Protein AF-A0A2G6MZY3-F1 (afdb_monomer_lite)

pLDDT: mean 76.03, std 16.55, range [37.31, 95.25]

Sequence (187 aa):
MGGRPRDARTLDELDVPAPLDQVRSDVGRVAQFFRDIHSRYLWAGILLFVATAATGLLVAVLTPLRDWYMHGFMYLVVFFFLLFYVRAHQLHRPIARGFYALATLGLIAFFAWVLLDLVPGRLDVVEGLIERAAGGAPVPGPVVAERPDADGLVAPVIMLVATGVWLLLHWVVLTRFHQRHDDVGDA

Structure (mmCIF, N/CA/C/O backbone):
data_AF-A0A2G6MZY3-F1
#
_entry.id   AF-A0A2G6MZY3-F1
#
loop_
_atom_site.group_PDB
_atom_site.id
_atom_site.type_symbol
_atom_site.label_atom_id
_atom_site.label_alt_id
_atom_site.label_comp_id
_atom_site.label_asym_id
_atom_site.label_entity_id
_atom_site.label_seq_id
_atom_site.pdbx_PDB_ins_code
_atom_site.Cartn_x
_atom_site.Cartn_y
_atom_site.Cartn_z
_atom_site.occupancy
_atom_site.B_iso_or_equiv
_atom_site.auth_seq_id
_atom_site.auth_comp_id
_atom_site.auth_asym_id
_atom_site.auth_atom_id
_atom_site.pdbx_PDB_model_num
ATOM 1 N N . MET A 1 1 ? 57.993 -8.583 24.989 1.00 40.41 1 MET A N 1
ATOM 2 C CA . MET A 1 1 ? 57.280 -8.201 23.752 1.00 40.41 1 MET A CA 1
ATOM 3 C C . MET A 1 1 ? 56.341 -9.339 23.390 1.00 40.41 1 MET A C 1
ATOM 5 O O . MET A 1 1 ? 56.812 -10.370 22.940 1.00 40.41 1 MET A O 1
ATOM 9 N N . GLY A 1 2 ? 55.051 -9.210 23.704 1.00 37.31 2 GLY A N 1
ATOM 10 C CA . GLY A 1 2 ? 54.048 -10.247 23.450 1.00 37.31 2 GLY A CA 1
ATOM 11 C C . GLY A 1 2 ? 52.852 -9.631 22.741 1.00 37.31 2 GLY A C 1
ATOM 12 O O . GLY A 1 2 ? 52.063 -8.933 23.371 1.00 37.31 2 GLY A O 1
ATOM 13 N N . GLY A 1 3 ? 52.751 -9.849 21.431 1.00 40.41 3 GLY A N 1
ATOM 14 C CA . GLY A 1 3 ? 51.553 -9.532 20.662 1.00 40.41 3 GLY A CA 1
ATOM 15 C C . GLY A 1 3 ? 50.562 -10.681 20.795 1.00 40.41 3 GLY A C 1
ATOM 16 O O . GLY A 1 3 ? 50.849 -11.787 20.344 1.00 40.41 3 GLY A O 1
ATOM 17 N N . ARG A 1 4 ? 49.413 -10.440 21.435 1.00 48.53 4 ARG A N 1
ATOM 18 C CA . ARG A 1 4 ? 48.277 -11.367 21.372 1.00 48.53 4 ARG A CA 1
ATOM 19 C C . ARG A 1 4 ? 47.592 -11.216 20.007 1.00 48.53 4 ARG A C 1
ATOM 21 O O . ARG A 1 4 ? 47.342 -10.076 19.607 1.00 48.53 4 ARG A O 1
ATOM 28 N N . PRO A 1 5 ? 47.276 -12.314 19.304 1.00 50.50 5 PRO A N 1
ATOM 29 C CA . PRO A 1 5 ? 46.448 -12.257 18.107 1.00 50.50 5 PRO A CA 1
ATOM 30 C C . PRO A 1 5 ? 45.034 -11.800 18.493 1.00 50.50 5 PRO A C 1
ATOM 32 O O . PRO A 1 5 ? 44.451 -12.308 19.448 1.00 50.50 5 PRO A O 1
ATOM 35 N N . ARG A 1 6 ? 44.514 -10.800 17.773 1.00 55.56 6 ARG A N 1
ATOM 36 C CA . ARG A 1 6 ? 43.126 -10.341 17.883 1.00 55.56 6 ARG A CA 1
ATOM 37 C C . ARG A 1 6 ? 42.206 -11.412 17.301 1.00 55.56 6 ARG A C 1
ATOM 39 O O . ARG A 1 6 ? 42.228 -11.644 16.099 1.00 55.56 6 ARG A O 1
ATOM 46 N N . ASP A 1 7 ? 41.459 -12.047 18.194 1.00 47.41 7 ASP A N 1
ATOM 47 C CA . ASP A 1 7 ? 40.142 -12.664 18.036 1.00 47.41 7 ASP A CA 1
ATOM 48 C C . ASP A 1 7 ? 39.645 -12.862 16.595 1.00 47.41 7 ASP A C 1
ATOM 50 O O . ASP A 1 7 ? 38.892 -12.057 16.049 1.00 47.41 7 ASP A O 1
ATOM 54 N N . ALA A 1 8 ? 39.970 -14.024 16.029 1.00 45.81 8 ALA A N 1
ATOM 55 C CA . ALA A 1 8 ? 39.116 -14.689 15.053 1.00 45.81 8 ALA A CA 1
ATOM 56 C C . ALA A 1 8 ? 37.902 -15.275 15.798 1.00 45.81 8 ALA A C 1
ATOM 58 O O . ALA A 1 8 ? 37.788 -16.484 15.993 1.00 45.81 8 ALA A O 1
ATOM 59 N N . ARG A 1 9 ? 37.017 -14.402 16.290 1.00 44.97 9 ARG A N 1
ATOM 60 C CA . ARG A 1 9 ? 35.706 -14.798 16.810 1.00 44.97 9 ARG A CA 1
ATOM 61 C C . ARG A 1 9 ? 34.810 -15.099 15.607 1.00 44.97 9 ARG A C 1
ATOM 63 O O . ARG A 1 9 ? 34.196 -14.206 15.037 1.00 44.97 9 ARG A O 1
ATOM 70 N N . THR A 1 10 ? 34.908 -16.345 15.150 1.00 44.19 10 THR A N 1
ATOM 71 C CA . THR A 1 10 ? 33.790 -17.179 14.684 1.00 44.19 10 THR A CA 1
ATOM 72 C C . THR A 1 10 ? 32.611 -16.426 14.062 1.00 44.19 10 THR A C 1
ATOM 74 O O . THR A 1 10 ? 31.641 -16.087 14.730 1.00 44.19 10 THR A O 1
ATOM 77 N N . LEU A 1 11 ? 32.657 -16.277 12.735 1.00 47.78 11 LEU A N 1
ATOM 78 C CA . LEU A 1 11 ? 31.472 -16.060 11.894 1.00 47.78 11 LEU A CA 1
ATOM 79 C C . LEU A 1 11 ? 30.495 -17.263 11.919 1.00 47.78 11 LEU A C 1
ATOM 81 O O . LEU A 1 11 ? 29.404 -17.157 11.377 1.00 47.78 11 LEU A O 1
ATOM 85 N N . ASP A 1 12 ? 30.856 -18.364 12.589 1.00 41.22 12 ASP A N 1
ATOM 86 C CA . ASP A 1 12 ? 30.021 -19.559 12.805 1.00 41.22 12 ASP A CA 1
ATOM 87 C C . ASP A 1 12 ? 28.917 -19.382 13.867 1.00 41.22 12 ASP A C 1
ATOM 89 O O . ASP A 1 12 ? 28.099 -20.275 14.058 1.00 41.22 12 ASP A O 1
ATOM 93 N N . GLU A 1 13 ? 28.850 -18.244 14.567 1.00 45.47 13 GLU A N 1
ATOM 94 C CA . GLU A 1 13 ? 27.807 -17.983 15.581 1.00 45.47 13 GLU A CA 1
ATOM 95 C C . GLU A 1 13 ? 26.547 -17.290 15.016 1.00 45.47 13 GLU A C 1
ATOM 97 O O . GLU A 1 13 ? 25.635 -16.940 15.764 1.00 45.47 13 GLU A O 1
ATOM 102 N N . LEU A 1 14 ? 26.472 -17.102 13.693 1.00 43.50 14 LEU A N 1
ATOM 103 C CA . LEU A 1 14 ? 25.335 -16.481 12.996 1.00 43.50 14 LEU A CA 1
ATOM 104 C C . LEU A 1 14 ? 24.352 -17.483 12.367 1.00 43.50 14 LEU A C 1
ATOM 106 O O . LEU A 1 14 ? 23.436 -17.062 11.669 1.00 43.50 14 LEU A O 1
ATOM 110 N N . ASP A 1 15 ? 24.484 -18.775 12.665 1.00 48.84 15 ASP A N 1
ATOM 111 C CA . ASP A 1 15 ? 23.466 -19.792 12.379 1.00 48.84 15 ASP A CA 1
ATOM 112 C C . ASP A 1 15 ? 22.723 -20.140 13.676 1.00 48.84 15 ASP A C 1
ATOM 114 O O . ASP A 1 15 ? 22.855 -21.220 14.251 1.00 48.84 15 ASP A O 1
ATOM 118 N N . VAL A 1 16 ? 21.929 -19.192 14.178 1.00 53.91 16 VAL A N 1
ATOM 119 C CA . VAL A 1 16 ? 20.850 -19.533 15.112 1.00 53.91 16 VAL A CA 1
ATOM 120 C C . VAL A 1 16 ? 19.603 -19.739 14.258 1.00 53.91 16 VAL A C 1
ATOM 122 O O . VAL A 1 16 ? 18.902 -18.761 13.979 1.00 53.91 16 VAL A O 1
ATOM 125 N N . PRO A 1 17 ? 19.297 -20.971 13.802 1.00 55.25 17 PRO A N 1
ATOM 126 C CA . PRO A 1 17 ? 17.983 -21.245 13.251 1.00 55.25 17 PRO A CA 1
ATOM 127 C C . PRO A 1 17 ? 16.984 -20.878 14.343 1.00 55.25 17 PRO A C 1
ATOM 129 O O . PRO A 1 17 ? 17.016 -21.452 15.434 1.00 55.25 17 PRO A O 1
ATOM 132 N N . ALA A 1 18 ? 16.147 -19.869 14.080 1.00 58.56 18 ALA A N 1
ATOM 133 C CA . ALA A 1 18 ? 15.083 -19.493 14.998 1.00 58.56 18 ALA A CA 1
ATOM 134 C C . ALA A 1 18 ? 14.354 -20.787 15.395 1.00 58.56 18 ALA A C 1
ATOM 136 O O . ALA A 1 18 ? 13.923 -21.522 14.496 1.00 58.56 18 ALA A O 1
ATOM 137 N N . PRO A 1 19 ? 14.286 -21.129 16.695 1.00 69.88 19 PRO A N 1
ATOM 138 C CA . PRO A 1 19 ? 13.747 -22.410 17.113 1.00 69.88 19 PRO A CA 1
ATOM 139 C C . PRO A 1 19 ? 12.347 -22.554 16.514 1.00 69.88 19 PRO A C 1
ATOM 141 O O . PRO A 1 19 ? 11.537 -21.631 16.600 1.00 69.88 19 PRO A O 1
ATOM 144 N N . LEU A 1 20 ? 12.077 -23.684 15.853 1.00 66.44 20 LEU A N 1
ATOM 145 C CA . LEU A 1 20 ? 10.845 -23.906 15.078 1.00 66.44 20 LEU A CA 1
ATOM 146 C C . LEU A 1 20 ? 9.572 -23.614 15.898 1.00 66.44 20 LEU A C 1
ATOM 148 O O . LEU A 1 20 ? 8.563 -23.162 15.352 1.00 66.44 20 LEU A O 1
ATOM 152 N N . ASP A 1 21 ? 9.638 -23.793 17.218 1.00 69.38 21 ASP A N 1
ATOM 153 C CA . ASP A 1 21 ? 8.572 -23.455 18.164 1.00 69.38 21 ASP A CA 1
ATOM 154 C C . ASP A 1 21 ? 8.278 -21.949 18.236 1.00 69.38 21 ASP A C 1
ATOM 156 O O . ASP A 1 21 ? 7.116 -21.541 18.318 1.00 69.38 21 ASP A O 1
ATOM 160 N N . GLN A 1 22 ? 9.308 -21.107 18.145 1.00 69.38 22 GLN A N 1
ATOM 161 C CA . GLN A 1 22 ? 9.169 -19.654 18.116 1.00 69.38 22 GLN A CA 1
ATOM 162 C C . GLN A 1 22 ? 8.500 -19.206 16.815 1.00 69.38 22 GLN A C 1
ATOM 164 O O . GLN A 1 22 ? 7.507 -18.478 16.879 1.00 69.38 22 GLN A O 1
ATOM 169 N N . VAL A 1 23 ? 8.929 -19.754 15.670 1.00 69.94 23 VAL A N 1
ATOM 170 C CA . VAL A 1 23 ? 8.295 -19.509 14.360 1.00 69.94 23 VAL A CA 1
ATOM 171 C C . VAL A 1 23 ? 6.818 -19.913 14.388 1.00 69.94 23 VAL A C 1
ATOM 173 O O . VAL A 1 23 ? 5.951 -19.139 13.979 1.00 69.94 23 VAL A O 1
ATOM 176 N N . ARG A 1 24 ? 6.490 -21.088 14.943 1.00 76.00 24 ARG A N 1
ATOM 177 C CA . ARG A 1 24 ? 5.096 -21.540 15.091 1.00 76.00 24 ARG A CA 1
ATOM 178 C C . ARG A 1 24 ? 4.278 -20.607 15.989 1.00 76.00 24 ARG A C 1
ATOM 180 O O . ARG A 1 24 ? 3.120 -20.321 15.675 1.00 76.00 24 ARG A O 1
ATOM 187 N N . SER A 1 25 ? 4.866 -20.115 17.080 1.00 77.88 25 SER A N 1
ATOM 188 C CA . SER A 1 25 ? 4.212 -19.163 17.988 1.00 77.88 25 SER A CA 1
ATOM 189 C C . SER A 1 25 ? 3.955 -17.802 17.330 1.00 77.88 25 SER A C 1
ATOM 191 O O . SER A 1 25 ? 2.921 -17.178 17.579 1.00 77.88 25 SER A O 1
ATOM 193 N N . ASP A 1 26 ? 4.870 -17.344 16.474 1.00 79.12 26 ASP A N 1
ATOM 194 C CA . ASP A 1 26 ? 4.763 -16.069 15.766 1.0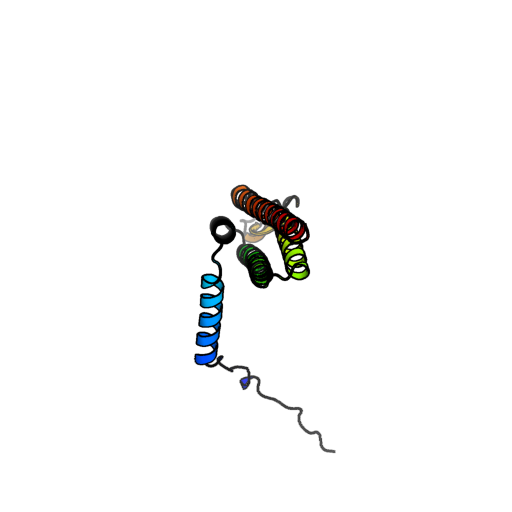0 79.12 26 ASP A CA 1
ATOM 195 C C . ASP A 1 26 ? 3.694 -16.150 14.675 1.00 79.12 26 ASP A C 1
ATOM 197 O O . ASP A 1 26 ? 2.812 -15.291 14.609 1.00 79.12 26 ASP A O 1
ATOM 201 N N . VAL A 1 27 ? 3.674 -17.242 13.903 1.00 79.44 27 VAL A N 1
ATOM 202 C CA . VAL A 1 27 ? 2.602 -17.523 12.933 1.00 79.44 27 VAL A CA 1
ATOM 203 C C . VAL A 1 27 ? 1.241 -17.600 13.631 1.00 79.44 27 VAL A C 1
ATOM 205 O O . VAL A 1 27 ? 0.264 -17.029 13.142 1.00 79.44 27 VAL A O 1
ATOM 208 N N . GLY A 1 28 ? 1.169 -18.238 14.804 1.00 82.44 28 GLY A N 1
ATOM 209 C CA . GLY A 1 28 ? -0.051 -18.292 15.615 1.00 82.44 28 GLY A CA 1
ATOM 210 C C . GLY A 1 28 ? -0.551 -16.906 16.035 1.00 82.44 28 GLY A C 1
ATOM 211 O O . GLY A 1 28 ? -1.745 -16.620 15.912 1.00 82.44 28 GLY A O 1
ATOM 212 N N . ARG A 1 29 ? 0.361 -16.021 16.459 1.00 84.69 29 ARG A N 1
ATOM 213 C CA . ARG A 1 29 ? 0.051 -14.629 16.823 1.00 84.69 29 ARG A CA 1
ATOM 214 C C . ARG A 1 29 ? -0.432 -13.810 15.627 1.00 84.69 29 ARG A C 1
ATOM 216 O O . ARG A 1 29 ? -1.408 -13.072 15.758 1.00 84.69 29 ARG A O 1
ATOM 223 N N . VAL A 1 30 ? 0.187 -13.974 14.459 1.00 82.50 30 VAL A N 1
ATOM 224 C CA . VAL A 1 30 ? -0.254 -13.314 13.218 1.00 82.50 30 VAL A CA 1
ATOM 225 C C . VAL A 1 30 ? -1.643 -13.808 12.803 1.00 82.50 30 VAL A C 1
ATOM 227 O O . VAL A 1 30 ? -2.533 -13.003 12.535 1.00 82.50 30 VAL A O 1
ATOM 230 N N . ALA A 1 31 ? -1.876 -15.122 12.818 1.00 84.44 31 ALA A N 1
ATOM 231 C CA . ALA A 1 31 ? -3.179 -15.698 12.487 1.00 84.44 31 ALA A CA 1
ATOM 232 C C . ALA A 1 31 ? -4.279 -15.256 13.464 1.00 84.44 31 ALA A C 1
ATOM 234 O O . ALA A 1 31 ? -5.431 -15.067 13.073 1.00 84.44 31 ALA A O 1
ATOM 235 N N . GLN A 1 32 ? -3.949 -15.092 14.747 1.00 87.06 32 GLN A N 1
ATOM 236 C CA . GLN A 1 32 ? -4.876 -14.537 15.728 1.00 87.06 32 GLN A CA 1
ATOM 237 C C . GLN A 1 32 ? -5.191 -13.066 15.439 1.00 87.06 32 GLN A C 1
ATOM 239 O O . GLN A 1 32 ? -6.364 -12.718 15.380 1.00 87.06 32 GLN A O 1
ATOM 244 N N . PHE A 1 33 ? -4.185 -12.242 15.135 1.00 86.62 33 PHE A N 1
ATOM 245 C CA . PHE A 1 33 ? -4.395 -10.839 14.767 1.00 86.62 33 PHE A CA 1
ATOM 246 C C . PHE A 1 33 ? -5.402 -10.670 13.618 1.00 86.62 33 PHE A C 1
ATOM 248 O O . PHE A 1 33 ? -6.307 -9.844 13.725 1.00 86.62 33 PHE A O 1
ATOM 255 N N . PHE A 1 34 ? -5.290 -11.471 12.552 1.00 87.69 34 PHE A N 1
ATOM 256 C CA . PHE A 1 34 ? -6.248 -11.421 11.442 1.00 87.69 34 PHE A CA 1
ATOM 257 C C . PHE A 1 34 ? -7.647 -11.904 11.844 1.00 87.69 34 PHE A C 1
ATOM 259 O O . PHE A 1 34 ? -8.635 -11.315 11.410 1.00 87.69 34 PHE A O 1
ATOM 266 N N . ARG A 1 35 ? -7.753 -12.929 12.701 1.00 87.69 35 ARG A N 1
ATOM 267 C CA . ARG A 1 35 ? -9.046 -13.390 13.242 1.00 87.69 35 ARG A CA 1
ATOM 268 C C . ARG A 1 35 ? -9.722 -12.344 14.128 1.00 87.69 35 ARG A C 1
ATOM 270 O O . ARG A 1 35 ? -10.944 -12.263 14.131 1.00 87.69 35 ARG A O 1
ATOM 277 N N . ASP A 1 36 ? -8.945 -11.510 14.812 1.00 89.50 36 ASP A N 1
ATOM 278 C CA . ASP A 1 36 ? -9.468 -10.438 15.663 1.00 89.50 36 ASP A CA 1
ATOM 279 C C . ASP A 1 36 ? -10.066 -9.269 14.845 1.00 89.50 36 ASP A C 1
ATOM 281 O O . ASP A 1 36 ? -10.752 -8.397 15.390 1.00 89.50 36 ASP A O 1
ATOM 285 N N . ILE A 1 37 ? -9.853 -9.221 13.522 1.00 88.56 37 ILE A N 1
ATOM 286 C CA . ILE A 1 37 ? -10.452 -8.212 12.636 1.00 88.56 37 ILE A CA 1
ATOM 287 C C . ILE A 1 37 ? -11.901 -8.611 12.320 1.00 88.56 37 ILE A C 1
ATOM 289 O O . ILE A 1 37 ? -12.175 -9.336 11.368 1.00 88.56 37 ILE A O 1
ATOM 293 N N . HIS A 1 38 ? -12.853 -8.084 13.091 1.00 84.69 38 HIS A N 1
ATOM 294 C CA . HIS A 1 38 ? -14.288 -8.350 12.891 1.00 84.69 38 HIS A CA 1
ATOM 295 C C . HIS A 1 38 ? -14.964 -7.353 11.930 1.00 84.69 38 HIS A C 1
ATOM 297 O O . HIS A 1 38 ? -16.057 -7.599 11.420 1.00 84.69 38 HIS A O 1
ATOM 303 N N . SER A 1 39 ? -14.326 -6.209 11.662 1.00 85.38 39 SER A N 1
ATOM 304 C CA . SER A 1 39 ? -14.893 -5.166 10.803 1.00 85.38 39 SER A CA 1
ATOM 305 C C . SER A 1 39 ? -14.806 -5.555 9.327 1.00 85.38 39 SER A C 1
ATOM 307 O O . SER A 1 39 ? -13.718 -5.622 8.751 1.00 85.38 39 SER A O 1
ATOM 309 N N . ARG A 1 40 ? -15.970 -5.737 8.686 1.00 88.00 40 ARG A N 1
ATOM 310 C CA . ARG A 1 40 ? -16.074 -5.961 7.230 1.00 88.00 40 ARG A CA 1
ATOM 311 C C . ARG A 1 40 ? -15.445 -4.820 6.427 1.00 88.00 40 ARG A C 1
ATOM 313 O O . ARG A 1 40 ? -14.866 -5.064 5.375 1.00 88.00 40 ARG A O 1
ATOM 320 N N . TYR A 1 41 ? -15.520 -3.591 6.940 1.00 87.88 41 TYR A N 1
ATOM 321 C CA . TYR A 1 41 ? -14.922 -2.423 6.298 1.00 87.88 41 TYR A CA 1
ATOM 322 C C . TYR A 1 41 ? -13.394 -2.496 6.285 1.00 87.88 41 TYR A C 1
ATOM 324 O O . TYR A 1 41 ? -12.797 -2.217 5.250 1.00 87.88 41 TYR A O 1
ATOM 332 N N . LEU A 1 42 ? -12.767 -2.923 7.390 1.00 88.81 42 LEU A N 1
ATOM 333 C CA . LEU A 1 42 ? -11.314 -3.131 7.453 1.00 88.81 42 LEU A CA 1
ATOM 334 C C . LEU A 1 42 ? -10.863 -4.241 6.505 1.00 88.81 42 LEU A C 1
ATOM 336 O O . LEU A 1 42 ? -9.882 -4.064 5.786 1.00 88.81 42 LEU A O 1
ATOM 340 N N . TRP A 1 43 ? -11.608 -5.347 6.452 1.00 91.75 43 TRP A N 1
ATOM 341 C CA . TRP A 1 43 ? -11.344 -6.416 5.489 1.00 91.75 43 TRP A CA 1
ATOM 342 C C . TRP A 1 43 ? -11.440 -5.936 4.045 1.00 91.75 43 TRP A C 1
ATOM 344 O O . TRP A 1 43 ? -10.570 -6.275 3.249 1.00 91.75 43 TRP A O 1
ATOM 354 N N . ALA A 1 44 ? -12.435 -5.110 3.710 1.00 91.38 44 ALA A N 1
ATOM 355 C CA . ALA A 1 44 ? -12.550 -4.534 2.374 1.00 91.38 44 ALA A CA 1
ATOM 356 C C . ALA A 1 44 ? -11.310 -3.704 1.997 1.00 91.38 44 ALA A C 1
ATOM 358 O O . ALA A 1 44 ? -10.810 -3.845 0.886 1.00 91.38 44 ALA A O 1
ATOM 359 N N . GLY A 1 45 ? -10.769 -2.905 2.922 1.00 90.31 45 GLY A N 1
ATOM 360 C CA . GLY A 1 45 ? -9.540 -2.142 2.682 1.00 90.31 45 GLY A CA 1
ATOM 361 C C . GLY A 1 45 ? -8.290 -3.003 2.538 1.00 90.31 45 GLY A C 1
ATOM 362 O O . GLY A 1 45 ? -7.480 -2.760 1.646 1.00 90.31 45 GLY A O 1
ATOM 363 N N . ILE A 1 46 ? -8.147 -4.040 3.370 1.00 93.12 46 ILE A N 1
ATOM 364 C CA . ILE A 1 46 ? -7.041 -5.005 3.262 1.00 93.12 46 ILE A CA 1
ATOM 365 C C . ILE A 1 46 ? -7.107 -5.730 1.914 1.00 93.12 46 ILE A C 1
ATOM 367 O O . ILE A 1 46 ? -6.102 -5.801 1.214 1.00 93.12 46 ILE A O 1
ATOM 371 N N . LEU A 1 47 ? -8.282 -6.236 1.529 1.00 94.56 47 LEU A N 1
ATOM 372 C CA . LEU A 1 47 ? -8.476 -6.935 0.257 1.00 94.56 47 LEU A CA 1
ATOM 373 C C . LEU A 1 47 ? -8.243 -6.013 -0.941 1.00 94.56 47 LEU A C 1
ATOM 375 O O . LEU A 1 47 ? -7.588 -6.427 -1.894 1.00 94.56 47 LEU A O 1
ATOM 379 N N . LEU A 1 48 ? -8.724 -4.768 -0.875 1.00 94.06 48 LEU A N 1
ATOM 380 C CA . LEU A 1 48 ? -8.462 -3.756 -1.895 1.00 94.06 48 LEU A CA 1
ATOM 381 C C . LEU A 1 48 ? -6.956 -3.533 -2.056 1.00 94.06 48 LEU A C 1
ATOM 383 O O . LEU A 1 48 ? -6.450 -3.609 -3.171 1.00 94.06 48 LEU A O 1
ATOM 387 N N . PHE A 1 49 ? -6.230 -3.343 -0.952 1.00 93.69 49 PHE A N 1
ATOM 388 C CA . PHE A 1 49 ? -4.783 -3.163 -0.996 1.00 93.69 49 PHE A CA 1
ATOM 389 C C . PHE A 1 49 ? -4.055 -4.396 -1.553 1.00 93.69 49 PHE A C 1
ATOM 391 O O . PHE A 1 49 ? -3.160 -4.259 -2.384 1.00 93.69 49 PHE A O 1
ATOM 398 N N . VAL A 1 50 ? -4.434 -5.605 -1.129 1.00 95.06 50 VAL A N 1
ATOM 399 C CA . VAL A 1 50 ? -3.836 -6.853 -1.633 1.00 95.06 50 VAL A CA 1
ATOM 400 C C . VAL A 1 50 ? -4.077 -7.002 -3.136 1.00 95.06 50 VAL A C 1
ATOM 402 O O . VAL A 1 50 ? -3.150 -7.355 -3.864 1.00 95.06 50 VAL A O 1
ATOM 405 N N . ALA A 1 51 ? -5.279 -6.680 -3.622 1.00 94.19 51 ALA A N 1
ATOM 406 C CA . ALA A 1 51 ? -5.583 -6.676 -5.051 1.00 94.19 51 ALA A CA 1
ATOM 407 C C . ALA A 1 51 ? -4.739 -5.640 -5.815 1.00 94.19 51 ALA A C 1
ATOM 409 O O . ALA A 1 51 ? -4.221 -5.948 -6.891 1.00 94.19 51 ALA A O 1
ATOM 410 N N . THR A 1 52 ? -4.542 -4.445 -5.245 1.00 92.12 52 THR A N 1
ATOM 411 C CA . THR A 1 52 ? -3.642 -3.414 -5.788 1.00 92.12 52 THR A CA 1
ATOM 412 C C . THR A 1 52 ? -2.209 -3.928 -5.892 1.00 92.12 52 THR A C 1
ATOM 414 O O . THR A 1 52 ? -1.604 -3.832 -6.957 1.00 92.12 52 THR A O 1
ATOM 417 N N . ALA A 1 53 ? -1.675 -4.512 -4.817 1.00 91.44 53 ALA A N 1
ATOM 418 C CA . ALA A 1 53 ? -0.312 -5.033 -4.776 1.00 91.44 53 ALA A CA 1
ATOM 419 C C . ALA A 1 53 ? -0.111 -6.192 -5.763 1.00 91.44 53 ALA A C 1
ATOM 421 O O . ALA A 1 53 ? 0.890 -6.221 -6.474 1.00 91.44 53 ALA A O 1
ATOM 422 N N . ALA A 1 54 ? -1.074 -7.114 -5.855 1.00 93.31 54 ALA A N 1
ATOM 423 C CA . ALA A 1 54 ? -1.031 -8.223 -6.805 1.00 93.31 54 ALA A CA 1
ATOM 424 C C . ALA A 1 54 ? -1.046 -7.729 -8.258 1.00 93.31 54 ALA A C 1
ATOM 426 O O . ALA A 1 54 ? -0.233 -8.173 -9.065 1.00 93.31 54 ALA A O 1
ATOM 427 N N . THR A 1 55 ? -1.921 -6.771 -8.576 1.00 90.19 55 THR A N 1
ATOM 428 C CA . THR A 1 55 ? -2.010 -6.176 -9.919 1.00 90.19 55 THR A CA 1
ATOM 429 C C . THR A 1 55 ? -0.739 -5.399 -10.259 1.00 90.19 55 THR A C 1
ATOM 431 O O . THR A 1 55 ? -0.173 -5.579 -11.333 1.00 90.19 55 THR A O 1
ATOM 434 N N . GLY A 1 56 ? -0.247 -4.581 -9.326 1.00 86.62 56 GLY A N 1
ATOM 435 C CA . GLY A 1 56 ? 0.986 -3.815 -9.485 1.00 86.62 56 GLY A CA 1
ATOM 436 C C . GLY A 1 56 ? 2.217 -4.686 -9.676 1.00 86.62 56 GLY A C 1
ATOM 437 O O . GLY A 1 56 ? 3.022 -4.412 -10.562 1.00 86.62 56 GLY A O 1
ATOM 438 N N . LEU A 1 57 ? 2.347 -5.758 -8.893 1.00 88.12 57 LEU A N 1
ATOM 439 C CA . LEU A 1 57 ? 3.452 -6.701 -9.033 1.00 88.12 57 LEU A CA 1
ATOM 440 C C . LEU A 1 57 ? 3.352 -7.496 -10.338 1.00 88.12 57 LEU A C 1
ATOM 442 O O . LEU A 1 57 ? 4.365 -7.688 -10.999 1.00 88.12 57 LEU A O 1
ATOM 446 N N . LEU A 1 58 ? 2.146 -7.914 -10.738 1.00 89.50 58 LEU A N 1
ATOM 447 C CA . LEU A 1 5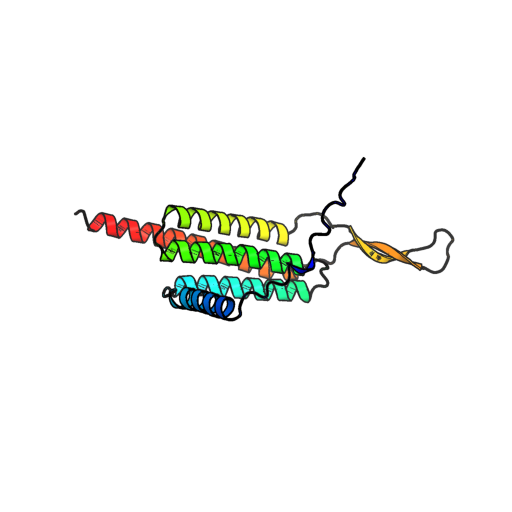8 ? 1.930 -8.600 -12.011 1.00 89.50 58 LEU A CA 1
ATOM 448 C C . LEU A 1 58 ? 2.364 -7.721 -13.188 1.00 89.50 58 LEU A C 1
ATOM 450 O O . LEU A 1 58 ? 3.136 -8.175 -14.025 1.00 89.50 58 LEU A O 1
ATOM 454 N N . VAL A 1 59 ? 1.930 -6.458 -13.225 1.00 85.19 59 VAL A N 1
ATOM 455 C CA . VAL A 1 59 ? 2.369 -5.499 -14.251 1.00 85.19 59 VAL A CA 1
ATOM 456 C C . VAL A 1 59 ? 3.884 -5.307 -14.199 1.00 85.19 59 VAL A C 1
ATOM 458 O O . VAL A 1 59 ? 4.532 -5.359 -15.237 1.00 85.19 59 VAL A O 1
ATOM 461 N N . ALA A 1 60 ? 4.467 -5.143 -13.010 1.00 82.38 60 ALA A N 1
ATOM 462 C CA . ALA A 1 60 ? 5.905 -4.931 -12.868 1.00 82.38 60 ALA A CA 1
ATOM 463 C C . ALA A 1 60 ? 6.755 -6.136 -13.309 1.00 82.38 60 ALA A C 1
ATOM 465 O O . ALA A 1 60 ? 7.894 -5.941 -13.712 1.00 82.38 60 ALA A O 1
ATOM 466 N N . VAL A 1 61 ? 6.223 -7.359 -13.221 1.00 83.00 61 VAL A N 1
ATOM 467 C CA . VAL A 1 61 ? 6.897 -8.590 -13.672 1.00 83.00 61 VAL A CA 1
ATOM 468 C C . VAL A 1 61 ? 6.688 -8.837 -15.169 1.00 83.00 61 VAL A C 1
ATOM 470 O O . VAL A 1 61 ? 7.591 -9.341 -15.833 1.00 83.00 61 VAL A O 1
ATOM 473 N N . LEU A 1 62 ? 5.503 -8.519 -15.703 1.00 83.25 62 LEU A N 1
ATOM 474 C CA . LEU A 1 62 ? 5.189 -8.694 -17.126 1.00 83.25 62 LEU A CA 1
ATOM 475 C C . LEU A 1 62 ? 5.844 -7.623 -18.003 1.00 83.25 62 LEU A C 1
ATOM 477 O O . LEU A 1 62 ? 6.220 -7.904 -19.140 1.00 83.25 62 LEU A O 1
ATOM 481 N N . THR A 1 63 ? 6.005 -6.412 -17.478 1.00 75.81 63 THR A N 1
ATOM 482 C CA . THR A 1 63 ? 6.861 -5.391 -18.077 1.00 75.81 63 THR A CA 1
ATOM 483 C C . THR A 1 63 ? 8.308 -5.731 -17.707 1.00 75.81 63 THR A C 1
ATOM 485 O O . THR A 1 63 ? 8.560 -6.015 -16.540 1.00 75.81 63 THR A O 1
ATOM 488 N N . PRO A 1 64 ? 9.281 -5.714 -18.636 1.00 66.38 64 PRO A N 1
ATOM 489 C CA . PRO A 1 64 ? 10.681 -6.063 -18.361 1.00 66.38 64 PRO A CA 1
ATOM 490 C C . PRO A 1 64 ? 11.410 -4.978 -17.537 1.00 66.38 64 PRO A C 1
ATOM 492 O O . PRO A 1 64 ? 12.470 -4.481 -17.914 1.00 66.38 64 PRO A O 1
ATOM 495 N N . LEU A 1 65 ? 10.833 -4.581 -16.402 1.00 68.38 65 LEU A N 1
ATOM 496 C CA . LEU A 1 65 ? 11.384 -3.615 -15.467 1.00 68.38 65 LEU A CA 1
ATOM 497 C C . LEU A 1 65 ? 12.455 -4.298 -14.616 1.00 68.38 65 LEU A C 1
ATOM 499 O O . LEU A 1 65 ? 12.184 -5.222 -13.847 1.00 68.38 65 LEU A O 1
ATOM 503 N N . ARG A 1 66 ? 13.697 -3.819 -14.718 1.00 70.62 66 ARG A N 1
ATOM 504 C CA . ARG A 1 66 ? 14.837 -4.346 -13.950 1.00 70.62 66 ARG A CA 1
ATOM 505 C C . ARG A 1 66 ? 14.646 -4.217 -12.430 1.00 70.62 66 ARG A C 1
ATOM 507 O O . ARG A 1 66 ? 15.223 -4.986 -11.672 1.00 70.62 66 ARG A O 1
ATOM 514 N N . ASP A 1 67 ? 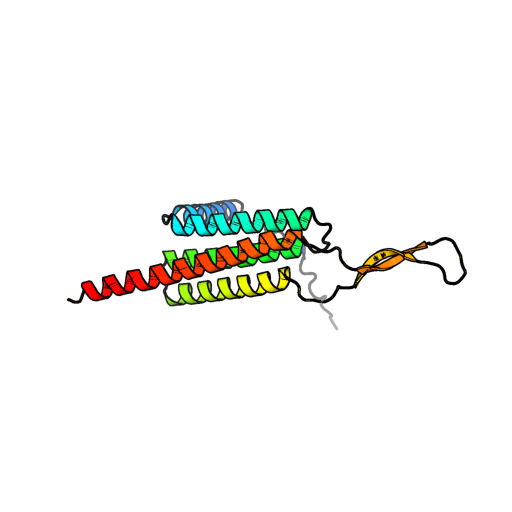13.820 -3.274 -11.999 1.00 76.06 67 ASP A N 1
ATOM 515 C CA . ASP A 1 67 ? 13.509 -2.867 -10.626 1.00 76.06 67 ASP A CA 1
ATOM 516 C C . ASP A 1 67 ? 12.123 -3.344 -10.139 1.00 76.06 67 ASP A C 1
ATOM 518 O O . ASP A 1 67 ? 11.564 -2.790 -9.185 1.00 76.06 67 ASP A O 1
ATOM 522 N N . TRP A 1 68 ? 11.555 -4.395 -10.739 1.00 79.44 68 TRP A N 1
ATOM 523 C CA . TRP A 1 68 ? 10.283 -4.990 -10.294 1.00 79.44 68 TRP A CA 1
ATOM 524 C C . TRP A 1 68 ? 10.284 -5.356 -8.796 1.00 79.44 68 TRP A C 1
ATOM 526 O O . TRP A 1 68 ? 9.271 -5.229 -8.106 1.00 79.44 68 TRP A O 1
ATOM 536 N N . TYR A 1 69 ? 11.440 -5.749 -8.251 1.00 83.25 69 TYR A N 1
ATOM 537 C CA . TYR A 1 69 ? 11.590 -6.070 -6.832 1.00 83.25 69 TYR A CA 1
ATOM 538 C C . TYR A 1 69 ? 11.388 -4.838 -5.938 1.00 83.25 69 TYR A C 1
ATOM 540 O O . TYR A 1 69 ? 10.821 -4.966 -4.853 1.00 83.25 69 TYR A O 1
ATOM 548 N N . MET A 1 70 ? 11.785 -3.638 -6.389 1.00 84.56 70 MET A N 1
ATOM 549 C CA . MET A 1 70 ? 11.544 -2.395 -5.646 1.00 84.56 70 MET A CA 1
ATOM 550 C C . MET A 1 70 ? 10.044 -2.133 -5.511 1.00 84.56 70 MET A C 1
ATOM 552 O O . MET A 1 70 ? 9.589 -1.781 -4.426 1.00 84.56 70 MET A O 1
ATOM 556 N N . HIS A 1 71 ? 9.269 -2.413 -6.563 1.00 84.00 71 HIS A N 1
ATOM 557 C CA . HIS A 1 71 ? 7.811 -2.301 -6.537 1.00 84.00 71 HIS A CA 1
ATOM 558 C C . HIS A 1 71 ? 7.204 -3.256 -5.499 1.00 84.00 71 HIS A C 1
ATOM 560 O O . HIS A 1 71 ? 6.362 -2.850 -4.697 1.00 84.00 71 HIS A O 1
ATOM 566 N N . GLY A 1 72 ? 7.690 -4.501 -5.436 1.00 86.81 72 GLY A N 1
ATOM 567 C CA . GLY A 1 72 ? 7.302 -5.456 -4.394 1.00 86.81 72 GLY A CA 1
ATOM 568 C C . GLY A 1 72 ? 7.566 -4.934 -2.975 1.00 86.81 72 GLY A C 1
ATOM 569 O O . GLY A 1 72 ? 6.673 -4.972 -2.124 1.00 86.81 72 GLY A O 1
ATOM 570 N N . PHE A 1 73 ? 8.759 -4.383 -2.725 1.00 90.56 73 PHE A N 1
ATOM 571 C CA . PHE A 1 73 ? 9.101 -3.788 -1.428 1.00 90.56 73 PHE A CA 1
ATOM 572 C C . PHE A 1 73 ? 8.241 -2.566 -1.088 1.00 90.56 73 PHE A C 1
ATOM 574 O O . PHE A 1 73 ? 7.831 -2.425 0.065 1.00 90.56 73 PHE A O 1
ATOM 581 N N . MET A 1 74 ? 7.918 -1.712 -2.063 1.00 91.62 74 MET A N 1
ATOM 582 C CA . MET A 1 74 ? 7.035 -0.558 -1.855 1.00 91.62 74 MET A CA 1
ATOM 583 C C . MET A 1 74 ? 5.665 -1.003 -1.331 1.00 91.62 74 MET A C 1
ATOM 585 O O . MET A 1 74 ? 5.222 -0.517 -0.286 1.00 91.62 74 MET A O 1
ATOM 589 N N . TYR A 1 75 ? 5.022 -1.977 -1.987 1.00 92.38 75 TYR A N 1
ATOM 590 C CA . TYR A 1 75 ? 3.736 -2.508 -1.522 1.00 92.38 75 TYR A CA 1
ATOM 591 C C . TYR A 1 75 ? 3.848 -3.160 -0.141 1.00 92.38 75 TYR A C 1
ATOM 593 O O . TYR A 1 75 ? 2.980 -2.958 0.708 1.00 92.38 75 TYR A O 1
ATOM 601 N N . LEU A 1 76 ? 4.931 -3.892 0.125 1.00 94.38 76 LEU A N 1
ATOM 602 C CA . LEU A 1 76 ? 5.149 -4.516 1.427 1.00 94.38 76 LEU A CA 1
ATOM 603 C C . LEU A 1 76 ? 5.238 -3.474 2.557 1.00 94.38 76 LEU A C 1
ATOM 605 O O . LEU A 1 76 ? 4.636 -3.656 3.616 1.00 94.38 76 LEU A O 1
ATOM 609 N N . VAL A 1 77 ? 5.937 -2.359 2.329 1.00 94.88 77 VAL A N 1
ATOM 610 C CA . VAL A 1 77 ? 6.048 -1.268 3.309 1.00 94.88 77 VAL A CA 1
ATOM 611 C C . VAL A 1 77 ? 4.680 -0.640 3.586 1.00 94.88 77 VAL A C 1
ATOM 613 O O . VAL A 1 77 ? 4.305 -0.512 4.753 1.00 94.88 77 VAL A O 1
ATOM 616 N N . VAL A 1 78 ? 3.896 -0.303 2.553 1.00 93.94 78 VAL A N 1
ATOM 617 C CA . VAL A 1 78 ? 2.537 0.245 2.758 1.00 93.94 78 VAL A CA 1
ATOM 618 C C . VAL A 1 78 ? 1.656 -0.750 3.508 1.00 93.94 78 VAL A C 1
ATOM 620 O O . VAL A 1 78 ? 0.920 -0.354 4.414 1.00 93.94 78 VAL A O 1
ATOM 623 N N . PHE A 1 79 ? 1.763 -2.040 3.182 1.00 94.38 79 PHE A N 1
ATOM 624 C CA . PHE A 1 79 ? 1.005 -3.088 3.852 1.00 94.38 79 PHE A CA 1
ATOM 625 C C . PHE A 1 79 ? 1.280 -3.114 5.354 1.00 94.38 79 PHE A C 1
ATOM 627 O O . PHE A 1 79 ? 0.339 -3.112 6.143 1.00 94.38 79 PHE A O 1
ATOM 634 N N . PHE A 1 80 ? 2.547 -3.067 5.775 1.00 95.25 80 PHE A N 1
ATOM 635 C CA . PHE A 1 80 ? 2.881 -3.048 7.201 1.00 95.25 80 PHE A CA 1
ATOM 636 C C . PHE A 1 80 ? 2.323 -1.820 7.921 1.00 95.25 80 PHE A C 1
ATOM 638 O O . PHE A 1 80 ? 1.779 -1.954 9.017 1.00 95.25 80 PHE A O 1
ATOM 645 N N . PHE A 1 81 ? 2.385 -0.640 7.304 1.00 94.75 81 PHE A N 1
ATOM 646 C CA . PHE A 1 81 ? 1.781 0.569 7.871 1.00 94.75 81 PHE A CA 1
ATOM 647 C C . PHE A 1 81 ? 0.256 0.463 7.983 1.00 94.75 81 PHE A C 1
ATOM 649 O O . PHE A 1 81 ? -0.310 0.847 9.011 1.00 94.75 81 PHE A O 1
ATOM 656 N N . LEU A 1 82 ? -0.397 -0.151 6.994 1.00 93.31 82 LEU A N 1
ATOM 657 C CA . LEU A 1 82 ? -1.820 -0.467 7.055 1.00 93.31 82 LEU A CA 1
ATOM 658 C C . LEU A 1 82 ? -2.129 -1.454 8.195 1.00 93.31 82 LEU A C 1
ATOM 660 O O . LEU A 1 82 ? -3.090 -1.247 8.936 1.00 93.31 82 LEU A O 1
ATOM 664 N N . LEU A 1 83 ? -1.304 -2.486 8.402 1.00 93.81 83 LEU A N 1
ATOM 665 C CA . LEU A 1 83 ? -1.466 -3.416 9.525 1.00 93.81 83 LEU A CA 1
ATOM 666 C C . LEU 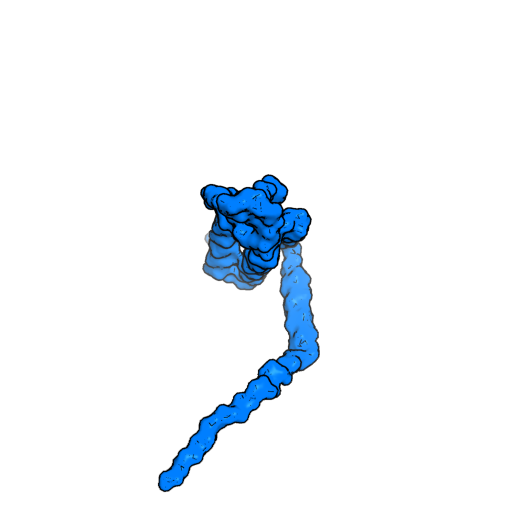A 1 83 ? -1.253 -2.727 10.880 1.00 93.81 83 LEU A C 1
ATOM 668 O O . LEU A 1 83 ? -2.016 -2.977 11.815 1.00 93.81 83 LEU A O 1
ATOM 672 N N . PHE A 1 84 ? -0.275 -1.824 10.998 1.00 93.94 84 PHE A N 1
ATOM 673 C CA . PHE A 1 84 ? -0.081 -1.023 12.211 1.00 93.94 84 PHE A CA 1
ATOM 674 C C . PHE A 1 84 ? -1.262 -0.091 12.474 1.00 93.94 84 PHE A C 1
ATOM 676 O O . PHE A 1 84 ? -1.695 0.032 13.622 1.00 93.94 84 PHE A O 1
ATOM 683 N N . TYR A 1 85 ? -1.839 0.499 11.427 1.00 93.00 85 TYR A N 1
ATOM 684 C CA . TYR A 1 85 ? -3.083 1.253 11.527 1.00 93.00 85 TYR A CA 1
ATOM 685 C C . TYR A 1 85 ? -4.237 0.380 12.040 1.00 93.00 85 TYR A C 1
ATOM 687 O O . TYR A 1 85 ? -4.904 0.759 13.006 1.00 93.00 85 TYR A O 1
ATOM 695 N N . VAL A 1 86 ? -4.443 -0.806 11.456 1.00 91.50 86 VAL A N 1
ATOM 696 C CA . VAL A 1 86 ? -5.479 -1.763 11.885 1.00 91.50 86 VAL A CA 1
ATOM 697 C C . VAL A 1 86 ? -5.272 -2.167 13.344 1.00 91.50 86 VAL A C 1
ATOM 699 O O . VAL A 1 86 ? -6.219 -2.155 14.131 1.00 91.50 86 VAL A O 1
ATOM 702 N N . ARG A 1 87 ? -4.031 -2.457 13.743 1.00 91.69 87 ARG A N 1
ATOM 703 C CA . ARG A 1 87 ? -3.701 -2.806 15.128 1.00 91.69 87 ARG A CA 1
ATOM 704 C C . ARG A 1 87 ? -3.962 -1.646 16.084 1.00 91.69 87 ARG A C 1
ATOM 706 O O . ARG A 1 87 ? -4.558 -1.850 17.138 1.00 91.69 87 ARG A O 1
ATOM 713 N N . ALA A 1 88 ? -3.552 -0.431 15.730 1.00 89.25 88 ALA A N 1
ATOM 714 C CA . ALA A 1 88 ? -3.817 0.761 16.532 1.00 89.25 88 ALA A CA 1
ATOM 715 C C . ALA A 1 88 ? -5.322 1.048 16.655 1.00 89.25 88 ALA A C 1
ATOM 717 O O . ALA A 1 88 ? -5.778 1.505 17.705 1.00 89.25 88 ALA A O 1
ATOM 718 N N . HIS A 1 89 ? -6.086 0.742 15.603 1.00 88.19 89 HIS A N 1
ATOM 719 C CA . HIS A 1 89 ? -7.539 0.822 15.598 1.00 88.19 89 HIS A CA 1
ATOM 720 C C . HIS A 1 89 ? -8.174 -0.197 16.558 1.00 88.19 89 HIS A C 1
ATOM 722 O O . HIS A 1 89 ? -8.964 0.207 17.405 1.00 88.19 89 HIS A O 1
ATOM 728 N N . GLN A 1 90 ? -7.779 -1.474 16.494 1.00 87.75 90 GLN A N 1
ATOM 729 C CA . GLN A 1 90 ? -8.245 -2.521 17.420 1.00 87.75 90 GLN A CA 1
ATOM 730 C C . GLN A 1 90 ? -7.904 -2.215 18.885 1.00 87.75 90 GLN A C 1
ATOM 732 O O . GLN A 1 90 ? -8.677 -2.522 19.783 1.00 87.75 90 GLN A O 1
ATOM 737 N N . LEU A 1 91 ? -6.741 -1.609 19.137 1.00 88.12 91 LEU A N 1
ATOM 738 C CA . LEU A 1 91 ? -6.307 -1.229 20.484 1.00 88.12 91 LEU A CA 1
ATOM 739 C C . LEU A 1 91 ? -6.911 0.100 20.965 1.00 88.12 91 LEU A C 1
ATOM 741 O O . LEU A 1 91 ? -6.511 0.585 22.022 1.00 88.12 91 LEU A O 1
ATOM 745 N N . HIS A 1 92 ? -7.809 0.718 20.188 1.00 86.12 92 HIS A N 1
ATOM 746 C CA . HIS A 1 92 ? -8.443 2.002 20.499 1.00 86.12 92 HIS A CA 1
ATOM 747 C C . HIS A 1 92 ? -7.444 3.111 20.883 1.00 86.12 92 HIS A C 1
ATOM 749 O O . HIS A 1 92 ? -7.735 3.957 21.723 1.00 86.12 92 HIS A O 1
ATOM 755 N N . ARG A 1 93 ? -6.251 3.139 20.269 1.00 87.38 93 ARG A N 1
ATOM 756 C CA . ARG A 1 93 ? -5.225 4.164 20.541 1.00 87.38 93 ARG A CA 1
ATOM 757 C C . ARG A 1 93 ? -5.368 5.329 19.555 1.00 87.38 93 ARG A C 1
ATOM 759 O O . ARG A 1 93 ? -4.847 5.222 18.443 1.00 87.38 93 ARG A O 1
ATOM 766 N N . PRO A 1 94 ? -6.024 6.452 19.911 1.00 84.25 94 PRO A N 1
ATOM 767 C CA . PRO A 1 94 ? -6.401 7.484 18.942 1.00 84.25 94 PRO A CA 1
ATOM 768 C C . PRO A 1 94 ? -5.191 8.171 18.296 1.00 84.25 94 PRO A C 1
ATOM 770 O O . PRO A 1 94 ? -5.190 8.373 17.083 1.00 84.25 94 PRO A O 1
ATOM 773 N N . ILE A 1 95 ? -4.145 8.460 19.082 1.00 88.56 95 ILE A N 1
ATOM 774 C CA . ILE A 1 95 ? -2.915 9.115 18.606 1.00 88.56 95 ILE A CA 1
ATOM 775 C C . ILE A 1 95 ? -2.161 8.200 17.635 1.00 88.56 95 ILE A C 1
ATOM 777 O O . ILE A 1 95 ? -1.862 8.601 16.514 1.00 88.56 95 ILE A O 1
ATOM 781 N N . ALA A 1 96 ? -1.911 6.947 18.033 1.00 89.88 96 ALA A N 1
ATOM 782 C CA . ALA A 1 96 ? -1.230 5.971 17.183 1.00 89.88 96 ALA A CA 1
ATOM 783 C C . ALA A 1 96 ? -2.022 5.704 15.895 1.00 89.88 96 ALA A C 1
ATOM 785 O O . ALA A 1 96 ? -1.449 5.664 14.811 1.00 89.88 96 ALA A O 1
ATOM 786 N N . ARG A 1 97 ? -3.353 5.598 15.998 1.00 89.44 97 ARG A N 1
ATOM 787 C CA . ARG A 1 97 ? -4.247 5.444 14.845 1.00 89.44 97 ARG A CA 1
ATOM 788 C C . ARG A 1 97 ? -4.097 6.604 13.860 1.00 89.44 97 ARG A C 1
ATOM 790 O O . ARG A 1 97 ? -3.967 6.352 12.669 1.00 89.44 97 ARG A O 1
ATOM 797 N N . GLY A 1 98 ? -4.106 7.848 14.345 1.00 87.81 98 GLY A N 1
ATOM 798 C CA . GLY A 1 98 ? -3.919 9.035 13.504 1.00 87.81 98 GLY A CA 1
ATOM 799 C C . GLY A 1 98 ? -2.537 9.073 12.851 1.00 87.81 98 GLY A C 1
ATOM 800 O O . GLY A 1 98 ? -2.438 9.272 11.644 1.00 87.81 98 GLY A O 1
ATOM 801 N N . PHE A 1 99 ? -1.483 8.798 13.622 1.00 94.38 99 PHE A N 1
ATOM 802 C CA . PHE A 1 99 ? -0.112 8.742 13.114 1.00 94.38 99 PHE A CA 1
ATOM 803 C C . PHE A 1 99 ? 0.046 7.704 11.996 1.00 94.38 99 PHE A C 1
ATOM 805 O O . PHE A 1 99 ? 0.503 8.045 10.907 1.00 94.38 99 PHE A O 1
ATOM 812 N N . TYR A 1 100 ? -0.383 6.457 12.224 1.00 93.75 100 TYR A N 1
ATOM 813 C CA . TYR A 1 100 ? -0.274 5.408 11.209 1.00 93.75 100 TYR A CA 1
ATOM 814 C C . TYR A 1 100 ? -1.180 5.666 10.003 1.00 93.75 100 TYR A C 1
ATOM 816 O O . TYR A 1 100 ? -0.776 5.353 8.887 1.00 93.75 100 TYR A O 1
ATOM 824 N N . ALA A 1 101 ? -2.357 6.277 10.183 1.00 92.12 101 ALA A N 1
ATOM 825 C CA . ALA A 1 101 ? -3.201 6.685 9.059 1.00 92.12 101 ALA A CA 1
ATOM 826 C C . ALA A 1 101 ? -2.487 7.713 8.172 1.00 92.12 101 ALA A C 1
ATOM 828 O O . ALA A 1 101 ? -2.367 7.503 6.967 1.00 92.12 101 ALA A O 1
ATOM 829 N N . LEU A 1 102 ? -1.958 8.786 8.769 1.00 94.50 102 LEU A N 1
ATOM 830 C CA . LEU A 1 102 ? -1.229 9.832 8.047 1.00 94.50 102 LEU A CA 1
ATOM 831 C C . LEU A 1 102 ? 0.038 9.293 7.381 1.00 94.50 102 LEU A C 1
ATOM 833 O O . LEU A 1 102 ? 0.292 9.608 6.223 1.00 94.50 102 LEU A O 1
ATOM 837 N N . ALA A 1 103 ? 0.798 8.444 8.074 1.00 94.50 103 ALA A N 1
ATOM 838 C CA . ALA A 1 103 ? 1.985 7.814 7.506 1.00 94.50 103 ALA A CA 1
ATOM 839 C C . ALA A 1 103 ? 1.634 6.902 6.319 1.00 94.50 103 ALA A C 1
ATOM 841 O O . ALA A 1 103 ? 2.292 6.968 5.284 1.00 94.50 103 ALA A O 1
ATOM 842 N N . THR A 1 104 ? 0.562 6.108 6.424 1.00 94.31 104 THR A N 1
ATOM 843 C CA . THR A 1 104 ? 0.087 5.253 5.321 1.00 94.31 104 THR A CA 1
ATOM 844 C C . THR A 1 104 ? -0.354 6.094 4.123 1.00 94.31 104 THR A C 1
ATOM 846 O O . THR A 1 104 ? 0.016 5.787 2.994 1.00 94.31 104 THR A O 1
ATOM 849 N N . LEU A 1 105 ? -1.101 7.180 4.351 1.00 94.81 105 LEU A N 1
ATOM 850 C CA . LEU A 1 105 ? -1.516 8.102 3.289 1.00 94.81 105 LEU A CA 1
ATOM 851 C C . LEU A 1 105 ? -0.324 8.799 2.631 1.00 94.81 105 LEU A C 1
ATOM 853 O O . LEU A 1 105 ? -0.287 8.909 1.408 1.00 94.81 105 LEU A O 1
ATOM 857 N N . GLY A 1 106 ? 0.661 9.225 3.425 1.00 94.00 106 GLY A N 1
ATOM 858 C CA . GLY A 1 106 ? 1.905 9.806 2.927 1.00 94.00 106 GLY A CA 1
ATOM 859 C C . GLY A 1 106 ? 2.686 8.826 2.053 1.00 94.00 106 GLY A C 1
ATOM 860 O O . GLY A 1 106 ? 3.119 9.200 0.968 1.00 94.00 106 GLY A O 1
ATOM 861 N N . LEU A 1 107 ? 2.796 7.560 2.472 1.00 94.25 107 LEU A N 1
ATOM 862 C CA . LEU A 1 107 ? 3.424 6.502 1.675 1.00 94.25 107 LEU A CA 1
ATOM 863 C C . LEU A 1 107 ? 2.650 6.213 0.386 1.00 94.25 107 LEU A C 1
ATOM 865 O O . LEU A 1 107 ? 3.262 6.087 -0.668 1.00 94.25 107 LEU A O 1
ATOM 869 N N . ILE A 1 108 ? 1.317 6.149 0.446 1.00 92.75 108 ILE A N 1
ATOM 870 C CA . ILE A 1 108 ? 0.459 5.978 -0.736 1.00 92.75 108 ILE A CA 1
ATOM 871 C C . ILE A 1 108 ? 0.679 7.121 -1.730 1.00 92.75 108 ILE A C 1
ATOM 873 O O . ILE A 1 108 ? 0.890 6.858 -2.909 1.00 92.75 108 ILE A O 1
ATOM 877 N N . ALA A 1 109 ? 0.670 8.374 -1.268 1.00 91.69 109 ALA A N 1
ATOM 878 C CA . ALA A 1 109 ? 0.889 9.537 -2.123 1.00 91.69 109 ALA A CA 1
ATOM 879 C C . ALA A 1 109 ? 2.307 9.552 -2.714 1.00 91.69 109 ALA A C 1
ATOM 881 O O . ALA A 1 109 ? 2.471 9.765 -3.913 1.00 91.69 109 ALA A O 1
ATOM 882 N N . PHE A 1 110 ? 3.319 9.273 -1.890 1.00 90.12 110 PHE A N 1
ATOM 883 C CA . PHE A 1 110 ? 4.711 9.187 -2.322 1.00 90.12 110 PHE A CA 1
ATOM 884 C C . PHE A 1 110 ? 4.916 8.089 -3.370 1.00 90.12 110 PHE A C 1
ATOM 886 O O . PHE A 1 110 ? 5.551 8.322 -4.392 1.00 90.12 110 PHE A O 1
ATOM 893 N N . PHE A 1 111 ? 4.346 6.903 -3.171 1.00 88.12 111 PHE A N 1
ATOM 894 C CA . PHE A 1 111 ? 4.492 5.809 -4.126 1.00 88.12 111 PHE A CA 1
ATOM 895 C C . PHE A 1 111 ? 3.630 5.976 -5.371 1.00 88.12 111 PHE A C 1
ATOM 897 O O . PHE A 1 111 ? 4.090 5.618 -6.447 1.00 88.12 111 PHE A O 1
ATOM 904 N N . ALA A 1 112 ? 2.438 6.565 -5.271 1.00 87.69 112 ALA A N 1
ATOM 905 C CA . ALA A 1 112 ? 1.675 6.963 -6.451 1.00 87.69 112 ALA A CA 1
ATOM 906 C C . ALA A 1 112 ? 2.475 7.961 -7.301 1.00 87.69 112 ALA A C 1
ATOM 908 O O . ALA A 1 112 ? 2.528 7.815 -8.515 1.00 87.69 112 ALA A O 1
ATOM 909 N N . TRP A 1 113 ? 3.154 8.919 -6.661 1.00 85.19 113 TRP A N 1
ATOM 910 C CA . TRP A 1 113 ? 4.065 9.842 -7.336 1.00 85.19 113 TRP A CA 1
ATOM 911 C C . TRP A 1 113 ? 5.243 9.122 -8.007 1.00 85.19 113 TRP A C 1
ATOM 913 O O . TRP A 1 113 ? 5.525 9.388 -9.170 1.00 85.19 113 TRP A O 1
ATOM 923 N N . VAL A 1 114 ? 5.902 8.193 -7.304 1.00 81.75 114 VAL A N 1
ATOM 924 C CA . VAL A 1 114 ? 7.011 7.390 -7.857 1.00 81.75 114 VAL A CA 1
ATOM 925 C C . VAL A 1 114 ? 6.554 6.521 -9.033 1.00 81.75 114 VAL A C 1
ATOM 927 O O . VAL A 1 114 ? 7.273 6.407 -10.014 1.00 81.75 114 VAL A O 1
ATOM 930 N N . LEU A 1 115 ? 5.368 5.914 -8.955 1.00 77.19 115 LEU A N 1
ATOM 931 C CA . LEU A 1 115 ? 4.820 5.062 -10.017 1.00 77.19 115 LEU A CA 1
ATOM 932 C C . LEU A 1 115 ? 4.356 5.857 -11.240 1.00 77.19 115 LEU A C 1
ATOM 934 O O . LEU A 1 115 ? 4.421 5.349 -12.353 1.00 77.19 115 LEU A O 1
ATOM 938 N N . LEU A 1 116 ? 3.880 7.086 -11.034 1.00 75.50 116 LEU A N 1
ATOM 939 C CA . LEU A 1 116 ? 3.537 8.008 -12.117 1.00 75.50 116 LEU A CA 1
ATOM 940 C C . LEU A 1 116 ? 4.767 8.639 -12.782 1.00 75.50 116 LEU A C 1
ATOM 942 O O . LEU A 1 116 ? 4.570 9.408 -13.715 1.00 75.50 116 LEU A O 1
ATOM 946 N N . ASP A 1 117 ? 5.975 8.354 -12.275 1.00 64.12 117 ASP A N 1
ATOM 947 C CA . ASP A 1 117 ? 7.280 8.936 -12.614 1.00 64.12 117 ASP A CA 1
ATOM 948 C C . ASP A 1 117 ? 7.223 9.990 -13.737 1.00 64.12 117 ASP A C 1
ATOM 950 O O . ASP A 1 117 ? 7.519 9.736 -14.899 1.00 64.12 117 ASP A O 1
ATOM 954 N N . LEU A 1 118 ? 6.913 11.234 -13.348 1.00 49.75 118 LEU A N 1
ATOM 955 C CA . LEU A 1 118 ? 7.130 12.472 -14.116 1.00 49.75 118 LEU A CA 1
ATOM 956 C C . LEU A 1 118 ? 8.632 12.745 -14.374 1.00 49.75 118 LEU A C 1
ATOM 958 O O . LEU A 1 118 ? 9.028 13.878 -14.655 1.00 49.75 118 LEU A O 1
ATOM 962 N N . VAL A 1 119 ? 9.492 11.737 -14.215 1.00 42.94 119 VAL A N 1
ATOM 963 C CA . VAL A 1 119 ? 10.926 11.840 -14.441 1.00 42.94 119 VAL A CA 1
ATOM 964 C C . VAL A 1 119 ? 11.159 11.632 -15.937 1.00 42.94 119 VAL A C 1
ATOM 966 O O . VAL A 1 119 ? 10.913 10.536 -16.439 1.00 42.94 119 VAL A O 1
ATOM 969 N N . PRO A 1 120 ? 11.609 12.671 -16.664 1.00 43.09 120 PRO A N 1
ATOM 970 C CA . PRO A 1 120 ? 11.838 12.583 -18.101 1.00 43.09 120 PRO A CA 1
ATOM 971 C C . PRO A 1 120 ? 12.779 11.419 -18.414 1.00 43.09 120 PRO A C 1
ATOM 973 O O . PRO A 1 120 ? 13.732 11.193 -17.663 1.00 43.09 120 PRO A O 1
ATOM 976 N N . GLY A 1 121 ? 12.463 10.698 -19.498 1.00 50.03 121 GLY A N 1
ATOM 977 C CA . GLY A 1 121 ? 13.062 9.438 -19.947 1.00 50.03 121 GLY A CA 1
ATOM 978 C C . GLY A 1 121 ? 14.404 9.118 -19.301 1.00 50.03 121 GLY A C 1
ATOM 979 O O . GLY A 1 121 ? 15.445 9.648 -19.696 1.00 50.03 121 GLY A O 1
ATOM 980 N N . ARG A 1 122 ? 14.386 8.245 -18.285 1.00 53.88 122 ARG A N 1
ATOM 981 C CA . ARG A 1 122 ? 15.628 7.700 -17.741 1.00 53.88 122 ARG A CA 1
ATOM 982 C C . ARG A 1 122 ? 16.255 6.840 -18.826 1.00 53.88 122 ARG A C 1
ATOM 984 O O . ARG A 1 122 ? 15.777 5.755 -19.137 1.00 53.88 122 ARG A O 1
ATOM 991 N N . LEU A 1 123 ? 17.310 7.388 -19.398 1.00 54.22 123 LEU A N 1
ATOM 992 C CA . LEU A 1 123 ? 18.285 6.701 -20.216 1.00 54.22 123 LEU A CA 1
ATOM 993 C C . LEU A 1 123 ? 18.855 5.526 -19.408 1.00 54.22 123 LEU A C 1
ATOM 995 O O . LEU A 1 123 ? 19.576 5.744 -18.432 1.00 54.22 123 LEU A O 1
ATOM 999 N N . ASP A 1 124 ? 18.491 4.301 -19.774 1.00 56.53 124 ASP A N 1
ATOM 1000 C CA . ASP A 1 124 ? 18.991 3.081 -19.144 1.00 56.53 124 ASP A CA 1
ATOM 1001 C C . ASP A 1 124 ? 20.119 2.494 -19.999 1.00 56.53 124 ASP A C 1
ATOM 1003 O O . ASP A 1 124 ? 20.101 2.586 -21.230 1.00 56.53 124 ASP A O 1
ATOM 1007 N N . VAL A 1 125 ? 21.134 1.918 -19.355 1.00 59.97 125 VAL A N 1
ATOM 1008 C CA . VAL A 1 125 ? 22.240 1.270 -20.072 1.00 59.97 125 VAL A CA 1
ATOM 1009 C C . VAL A 1 125 ? 21.837 -0.174 -20.334 1.00 59.97 125 VAL A C 1
ATOM 1011 O O . VAL A 1 125 ? 21.933 -1.031 -19.453 1.00 59.97 125 VAL A O 1
ATOM 1014 N N . VAL A 1 126 ? 21.364 -0.425 -21.548 1.00 62.44 126 VAL A N 1
ATOM 1015 C CA . VAL A 1 126 ? 20.913 -1.734 -22.020 1.00 62.44 126 VAL A CA 1
ATOM 1016 C C . VAL A 1 126 ? 22.018 -2.365 -22.862 1.00 62.44 126 VAL A C 1
ATOM 1018 O O . VAL A 1 126 ? 22.812 -1.674 -23.497 1.00 62.44 126 VAL A O 1
ATOM 1021 N N . GLU A 1 127 ? 22.103 -3.689 -22.869 1.00 58.72 127 GLU A N 1
ATOM 1022 C CA . GLU A 1 127 ? 23.013 -4.393 -23.766 1.00 58.72 127 GLU A CA 1
ATOM 1023 C C . GLU A 1 127 ? 22.473 -4.276 -25.198 1.00 58.72 127 GLU A C 1
ATOM 1025 O O . GLU A 1 127 ? 21.400 -4.783 -25.523 1.00 58.72 127 GLU A O 1
ATOM 1030 N N . GLY A 1 128 ? 23.182 -3.522 -26.034 1.00 66.19 128 GLY A N 1
ATOM 1031 C CA . GLY A 1 128 ? 22.775 -3.179 -27.388 1.00 66.19 128 GLY A CA 1
ATOM 1032 C C . GLY A 1 128 ? 23.937 -3.273 -28.367 1.00 66.19 128 GLY A C 1
ATOM 1033 O O . GLY A 1 128 ? 25.041 -3.697 -28.035 1.00 66.19 128 GLY A O 1
ATOM 1034 N N . LEU A 1 129 ? 23.689 -2.901 -29.614 1.00 63.56 129 LEU A N 1
ATOM 1035 C CA . LEU A 1 129 ? 24.705 -2.912 -30.656 1.00 63.56 129 LEU A CA 1
ATOM 1036 C C . LEU A 1 129 ? 25.337 -1.523 -30.771 1.00 63.56 129 LEU A C 1
ATOM 1038 O O . LEU A 1 129 ? 24.656 -0.561 -31.113 1.00 63.56 129 LEU A O 1
ATOM 1042 N N . ILE A 1 130 ? 26.638 -1.420 -30.495 1.00 63.84 130 ILE A N 1
ATOM 1043 C CA . ILE A 1 130 ? 27.396 -0.176 -30.665 1.00 63.84 130 ILE A CA 1
ATOM 1044 C C . ILE A 1 130 ? 27.950 -0.142 -32.091 1.00 63.84 130 ILE A C 1
ATOM 1046 O O . ILE A 1 130 ? 28.702 -1.036 -32.498 1.00 63.84 130 ILE A O 1
ATOM 1050 N N . GLU A 1 131 ? 27.616 0.903 -32.849 1.00 63.38 131 GLU A N 1
ATOM 1051 C CA . GLU A 1 131 ? 28.255 1.165 -34.137 1.00 63.38 131 GLU A CA 1
ATOM 1052 C C . GLU A 1 131 ? 29.723 1.544 -33.918 1.00 63.38 131 GLU A C 1
ATOM 1054 O O . GLU A 1 131 ? 30.056 2.502 -33.216 1.00 63.38 131 GLU A O 1
ATOM 1059 N N . ARG A 1 132 ? 30.645 0.783 -34.519 1.00 63.97 132 ARG A N 1
ATOM 1060 C CA . ARG A 1 132 ? 32.057 1.171 -34.520 1.00 63.97 132 ARG A CA 1
ATOM 1061 C C . ARG A 1 132 ? 32.227 2.389 -35.420 1.00 63.97 132 ARG A C 1
ATOM 1063 O O . ARG A 1 132 ? 31.927 2.313 -36.607 1.00 63.97 132 ARG A O 1
ATOM 1070 N N . ALA A 1 133 ? 32.860 3.438 -34.896 1.00 58.12 133 ALA A N 1
ATOM 1071 C CA . ALA A 1 133 ? 33.222 4.665 -35.620 1.00 58.12 133 ALA A CA 1
ATOM 1072 C C . ALA A 1 133 ? 34.002 4.447 -36.942 1.00 58.12 133 ALA A C 1
ATOM 1074 O O . ALA A 1 133 ? 34.132 5.368 -37.738 1.00 58.12 133 ALA A O 1
ATOM 1075 N N . ALA A 1 134 ? 34.513 3.237 -37.191 1.00 62.00 134 ALA A N 1
ATOM 1076 C CA . ALA A 1 134 ? 35.225 2.850 -38.408 1.00 62.00 134 ALA A CA 1
ATOM 1077 C C . ALA A 1 134 ? 34.371 2.054 -39.427 1.00 62.00 134 ALA A C 1
ATOM 1079 O O . ALA A 1 134 ? 34.938 1.411 -40.307 1.00 62.00 134 ALA A O 1
ATOM 1080 N N . GLY A 1 135 ? 33.035 2.037 -39.308 1.00 60.12 135 GLY A N 1
ATOM 1081 C CA . GLY A 1 135 ? 32.144 1.355 -40.265 1.00 60.12 135 GLY A CA 1
ATOM 1082 C C . GLY A 1 135 ? 32.181 -0.178 -40.196 1.00 60.12 135 GLY A C 1
ATOM 1083 O O . GLY A 1 135 ? 31.834 -0.859 -41.157 1.00 60.12 135 GLY A O 1
ATOM 1084 N N . GLY A 1 136 ? 32.644 -0.733 -39.072 1.00 62.31 136 GLY A N 1
ATOM 1085 C CA . GLY A 1 136 ? 32.659 -2.176 -38.829 1.00 62.31 136 GLY A CA 1
ATOM 1086 C C . GLY A 1 136 ? 31.301 -2.707 -38.366 1.00 62.31 136 GLY A C 1
ATOM 1087 O O . GLY A 1 136 ? 30.452 -1.941 -37.917 1.00 62.31 136 GLY A O 1
ATOM 1088 N N . ALA A 1 137 ? 31.126 -4.032 -38.430 1.00 68.50 137 ALA A N 1
ATOM 1089 C CA . ALA A 1 137 ? 29.925 -4.692 -37.929 1.00 68.50 137 ALA A CA 1
ATOM 1090 C C . ALA A 1 137 ? 29.646 -4.290 -36.464 1.00 68.50 137 ALA A C 1
ATOM 1092 O O . ALA A 1 137 ? 30.595 -4.227 -35.668 1.00 68.50 137 ALA A O 1
ATOM 1093 N N . PRO A 1 138 ? 28.380 -4.009 -36.113 1.00 73.06 138 PRO A N 1
ATOM 1094 C CA . PRO A 1 138 ? 28.013 -3.630 -34.759 1.00 73.06 138 PRO A CA 1
ATOM 1095 C C . PRO A 1 138 ? 28.451 -4.697 -33.750 1.00 73.06 138 PRO A C 1
ATOM 1097 O O . PRO A 1 138 ? 28.309 -5.896 -33.999 1.00 73.06 138 PRO A O 1
ATOM 1100 N N . VAL A 1 139 ? 28.990 -4.256 -32.613 1.00 74.62 139 VAL A N 1
ATOM 1101 C CA . VAL A 1 139 ? 29.467 -5.144 -31.540 1.00 74.62 139 VAL A CA 1
ATOM 1102 C C . VAL A 1 139 ? 28.524 -5.024 -30.339 1.00 74.62 139 VAL A C 1
ATOM 1104 O O . VAL A 1 139 ? 28.121 -3.901 -30.027 1.00 74.62 139 VAL A O 1
ATOM 1107 N N . PRO A 1 140 ? 28.184 -6.132 -29.650 1.00 69.06 140 PRO A N 1
ATOM 1108 C CA . PRO A 1 140 ? 27.439 -6.072 -28.397 1.00 69.06 140 PRO A CA 1
ATOM 1109 C C . PRO A 1 140 ? 28.183 -5.220 -27.363 1.00 69.06 140 PRO A C 1
ATOM 1111 O O . PRO A 1 140 ? 29.371 -5.434 -27.110 1.00 69.06 140 PRO A O 1
ATOM 1114 N N . GLY A 1 141 ? 27.495 -4.248 -26.779 1.00 67.44 141 GLY A N 1
ATOM 1115 C CA . GLY A 1 141 ? 28.033 -3.367 -25.753 1.00 67.44 141 GLY A CA 1
ATOM 1116 C C . GLY A 1 141 ? 26.951 -2.496 -25.107 1.00 67.44 141 GLY A C 1
ATOM 1117 O O . GLY A 1 141 ? 25.799 -2.514 -25.532 1.00 67.44 141 GLY A O 1
ATOM 1118 N N . PRO A 1 142 ? 27.288 -1.741 -24.053 1.00 65.56 142 PRO A N 1
ATOM 1119 C CA . PRO A 1 142 ? 26.329 -0.886 -23.361 1.00 65.56 142 PRO A CA 1
ATOM 1120 C C . PRO A 1 142 ? 25.831 0.245 -24.274 1.00 65.56 142 PRO A C 1
ATOM 1122 O O . PRO A 1 142 ? 26.620 1.082 -24.714 1.00 65.56 142 PRO A O 1
ATOM 1125 N N . VAL A 1 143 ? 24.524 0.289 -24.531 1.00 67.69 143 VAL A N 1
ATOM 1126 C CA . VAL A 1 143 ? 23.839 1.359 -25.266 1.00 67.69 143 VAL A CA 1
ATOM 1127 C C . VAL A 1 143 ? 22.848 2.037 -24.334 1.00 67.69 143 VAL A C 1
ATOM 1129 O O . VAL A 1 143 ? 22.138 1.395 -23.567 1.00 67.69 143 VAL A O 1
ATOM 1132 N N . VAL A 1 144 ? 22.812 3.360 -24.402 1.00 63.28 144 VAL A N 1
ATOM 1133 C CA . VAL A 1 144 ? 21.850 4.173 -23.674 1.00 63.28 144 VAL A CA 1
ATOM 1134 C C . VAL A 1 144 ? 20.529 4.178 -24.450 1.00 63.28 144 VAL A C 1
ATOM 1136 O O . VAL A 1 144 ? 20.481 4.710 -25.558 1.00 63.28 144 VAL A O 1
ATOM 1139 N N . ALA A 1 145 ? 19.481 3.571 -23.894 1.00 62.84 145 ALA A N 1
ATOM 1140 C CA . ALA A 1 145 ? 18.149 3.515 -24.496 1.00 62.84 145 ALA A CA 1
ATOM 1141 C C . ALA A 1 145 ? 17.096 4.111 -23.555 1.00 62.84 145 ALA A C 1
ATOM 1143 O O . ALA A 1 145 ? 17.256 4.096 -22.334 1.00 62.84 145 ALA A O 1
ATOM 1144 N N . GLU A 1 146 ? 16.013 4.644 -24.118 1.00 60.91 146 GLU A N 1
ATOM 1145 C CA . GLU A 1 146 ? 14.857 5.055 -23.322 1.00 60.91 146 GLU A CA 1
ATOM 1146 C C . GLU A 1 146 ? 14.217 3.829 -22.666 1.00 60.91 146 GLU A C 1
ATOM 1148 O O . GLU A 1 146 ? 14.029 2.782 -23.294 1.00 60.91 146 GLU A O 1
ATOM 1153 N N . ARG A 1 147 ? 13.904 3.952 -21.374 1.00 60.53 147 ARG A N 1
ATOM 1154 C CA . ARG A 1 147 ? 13.152 2.936 -20.642 1.00 60.53 147 ARG A CA 1
ATOM 1155 C C . ARG A 1 147 ? 11.788 2.735 -21.324 1.00 60.53 147 ARG A C 1
ATOM 1157 O O . ARG A 1 147 ? 11.141 3.733 -21.630 1.00 60.53 147 ARG A O 1
ATOM 1164 N N . PRO A 1 148 ? 11.335 1.488 -21.550 1.00 60.50 148 PRO A N 1
ATOM 1165 C CA . PRO A 1 148 ? 10.036 1.242 -22.167 1.00 60.50 148 PRO A CA 1
ATOM 1166 C C . PRO A 1 148 ? 8.912 1.890 -21.351 1.00 60.50 148 PRO A C 1
ATOM 1168 O O . PRO A 1 148 ? 8.886 1.745 -20.124 1.00 60.50 148 PRO A O 1
ATOM 1171 N N . ASP A 1 149 ? 7.997 2.578 -22.043 1.00 61.22 149 ASP A N 1
ATOM 1172 C CA . ASP A 1 149 ? 6.814 3.185 -21.434 1.00 61.22 149 ASP A CA 1
ATOM 1173 C C . ASP A 1 149 ? 6.014 2.123 -20.683 1.00 61.22 149 ASP A C 1
ATOM 1175 O O . ASP A 1 149 ? 5.652 1.064 -21.206 1.00 61.22 149 ASP A O 1
ATOM 11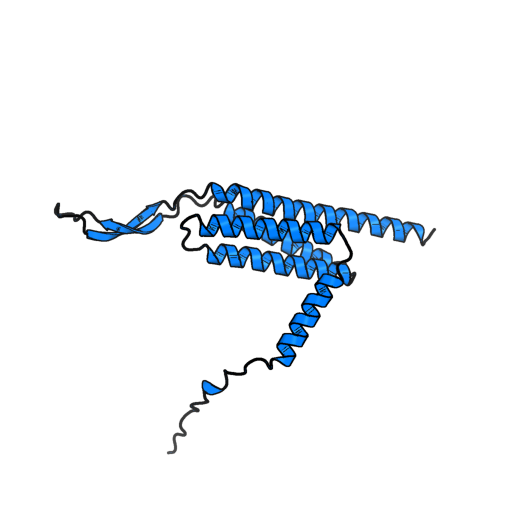79 N N . ALA A 1 150 ? 5.758 2.405 -19.412 1.00 62.25 150 ALA A N 1
ATOM 1180 C CA . ALA A 1 150 ? 5.075 1.498 -18.510 1.00 62.25 150 ALA A CA 1
ATOM 1181 C C . ALA A 1 150 ? 3.608 1.916 -18.337 1.00 62.25 150 ALA A C 1
ATOM 1183 O O . ALA A 1 150 ? 3.123 2.017 -17.211 1.00 62.25 150 ALA A O 1
ATOM 1184 N N . ASP A 1 151 ? 2.884 2.120 -19.445 1.00 67.62 151 ASP A N 1
ATOM 1185 C CA . ASP A 1 151 ? 1.460 2.516 -19.468 1.00 67.62 151 ASP A CA 1
ATOM 1186 C C . ASP A 1 151 ? 0.575 1.627 -18.572 1.00 67.62 151 ASP A C 1
ATOM 1188 O O . ASP A 1 151 ? -0.412 2.072 -17.981 1.00 67.62 151 ASP A O 1
ATOM 1192 N N . GLY A 1 152 ? 0.963 0.358 -18.402 1.00 71.25 152 GLY A N 1
ATOM 1193 C CA . GLY A 1 152 ? 0.297 -0.587 -17.506 1.00 71.25 152 GLY A CA 1
ATOM 1194 C C . GLY A 1 152 ? 0.319 -0.198 -16.020 1.00 71.25 152 GLY A C 1
ATOM 1195 O O . GLY A 1 152 ? -0.505 -0.710 -15.260 1.00 71.25 152 GLY A O 1
ATOM 1196 N N . LEU A 1 153 ? 1.212 0.699 -15.578 1.00 73.31 153 LEU A N 1
ATOM 1197 C CA . LEU A 1 153 ? 1.325 1.135 -14.177 1.00 73.31 153 LEU A CA 1
ATOM 1198 C C . LEU A 1 153 ? 0.213 2.103 -13.747 1.00 73.31 153 LEU A C 1
ATOM 1200 O O . LEU A 1 153 ? -0.018 2.268 -12.546 1.00 73.31 153 LEU A O 1
ATOM 1204 N N . VAL A 1 154 ? -0.548 2.667 -14.690 1.00 81.12 154 VAL A N 1
ATOM 1205 C CA . VAL A 1 154 ? -1.679 3.560 -14.387 1.00 81.12 154 VAL A CA 1
ATOM 1206 C C . VAL A 1 154 ? -2.759 2.845 -13.568 1.00 81.12 154 VAL A C 1
ATOM 1208 O O . VAL A 1 154 ? -3.286 3.408 -12.607 1.00 81.12 154 VAL A O 1
ATOM 1211 N N . ALA A 1 155 ? -3.071 1.588 -13.896 1.00 83.38 155 ALA A N 1
ATOM 1212 C CA . ALA A 1 155 ? -4.076 0.816 -13.164 1.00 83.38 155 ALA A CA 1
ATOM 1213 C C . ALA A 1 155 ? -3.682 0.591 -11.683 1.00 83.38 155 ALA A C 1
ATOM 1215 O O . ALA A 1 155 ? -4.470 0.959 -10.804 1.00 83.38 155 ALA A O 1
ATOM 1216 N N . PRO A 1 156 ? -2.469 0.093 -11.364 1.00 84.56 156 PRO A N 1
ATOM 1217 C CA . PRO A 1 156 ? -1.961 0.034 -9.994 1.00 84.56 156 PRO A CA 1
ATOM 1218 C C . PRO A 1 156 ? -1.991 1.378 -9.257 1.00 84.56 156 PRO A C 1
ATOM 1220 O O . PRO A 1 156 ? -2.372 1.412 -8.088 1.00 84.56 156 PRO A O 1
ATOM 1223 N N . VAL A 1 157 ? -1.662 2.489 -9.926 1.00 85.94 157 VAL A N 1
ATOM 1224 C CA . VAL A 1 157 ? -1.734 3.834 -9.328 1.00 85.94 157 VAL A CA 1
ATOM 1225 C C . VAL A 1 157 ? -3.164 4.189 -8.928 1.00 85.94 157 VAL A C 1
ATOM 1227 O O . VAL A 1 157 ? -3.398 4.582 -7.784 1.00 85.94 157 VAL A O 1
ATOM 1230 N N . ILE A 1 158 ? -4.136 4.023 -9.830 1.00 88.25 158 ILE A N 1
ATOM 1231 C CA . ILE A 1 158 ? -5.549 4.324 -9.549 1.00 88.25 158 ILE A CA 1
ATOM 1232 C C . ILE A 1 158 ? -6.047 3.486 -8.367 1.00 88.25 158 ILE A C 1
ATOM 1234 O O . ILE A 1 158 ? -6.698 4.008 -7.458 1.00 88.25 158 ILE A O 1
ATOM 1238 N N . MET A 1 159 ? -5.709 2.196 -8.340 1.00 89.75 159 MET A N 1
ATOM 1239 C CA . MET A 1 159 ? -6.087 1.298 -7.248 1.00 89.75 159 MET A CA 1
ATOM 1240 C C . MET A 1 159 ? -5.400 1.661 -5.916 1.00 89.75 159 MET A C 1
ATOM 1242 O O . MET A 1 159 ? -6.008 1.561 -4.842 1.00 89.75 159 MET A O 1
ATOM 1246 N N . LEU A 1 160 ? -4.155 2.144 -5.960 1.00 88.88 160 LEU A N 1
ATOM 1247 C CA . LEU A 1 160 ? -3.432 2.624 -4.781 1.00 88.88 160 LEU A CA 1
ATOM 1248 C C . LEU A 1 160 ? -4.077 3.899 -4.221 1.00 88.88 160 LEU A C 1
ATOM 1250 O O . LEU A 1 160 ? -4.335 3.986 -3.018 1.00 88.88 160 LEU A O 1
ATOM 1254 N N . VAL A 1 161 ? -4.433 4.847 -5.092 1.00 90.75 161 VAL A N 1
ATOM 1255 C CA . VAL A 1 161 ? -5.182 6.058 -4.720 1.00 90.75 161 VAL A CA 1
ATOM 1256 C C . VAL A 1 161 ? -6.549 5.696 -4.140 1.00 90.75 161 VAL A C 1
ATOM 1258 O O . VAL A 1 161 ? -6.927 6.234 -3.099 1.00 90.75 161 VAL A O 1
ATOM 1261 N N . ALA A 1 162 ? -7.263 4.738 -4.737 1.00 91.50 162 ALA A N 1
ATOM 1262 C CA . ALA A 1 162 ? -8.532 4.242 -4.206 1.00 91.50 162 ALA A CA 1
ATOM 1263 C C . ALA A 1 162 ? -8.377 3.674 -2.785 1.00 91.50 162 ALA A C 1
ATOM 1265 O O . ALA A 1 162 ? -9.222 3.928 -1.925 1.00 91.50 162 ALA A O 1
ATOM 1266 N N . THR A 1 163 ? -7.267 2.984 -2.501 1.00 91.00 163 THR A N 1
ATOM 1267 C CA . THR A 1 163 ? -6.941 2.538 -1.136 1.00 91.00 163 THR A CA 1
ATOM 1268 C C . THR A 1 163 ? -6.749 3.717 -0.181 1.00 91.00 163 THR A C 1
ATOM 1270 O O . THR A 1 163 ? -7.251 3.691 0.945 1.00 91.00 163 THR A O 1
ATOM 1273 N N . GLY A 1 164 ? -6.065 4.774 -0.623 1.00 90.69 164 GLY A N 1
ATOM 1274 C CA . GLY A 1 164 ? -5.892 5.999 0.161 1.00 90.69 164 GLY A CA 1
ATOM 1275 C C . GLY A 1 164 ? -7.224 6.692 0.469 1.00 90.69 164 GLY A C 1
ATOM 1276 O O . GLY A 1 164 ? -7.489 7.055 1.616 1.00 90.69 164 GLY A O 1
ATOM 1277 N N . VAL A 1 165 ? -8.104 6.804 -0.529 1.00 93.12 165 VAL A N 1
ATOM 1278 C CA . VAL A 1 165 ? -9.460 7.352 -0.361 1.00 93.12 165 VAL A CA 1
ATOM 1279 C C . VAL A 1 165 ? -10.278 6.500 0.606 1.00 93.12 165 VAL A C 1
ATOM 1281 O O . VAL A 1 165 ? -10.915 7.042 1.509 1.00 93.12 165 VAL A O 1
ATOM 1284 N N . TRP A 1 166 ? -10.228 5.172 0.476 1.00 94.38 166 TRP A N 1
ATOM 1285 C CA . TRP A 1 166 ? -10.882 4.265 1.417 1.00 94.38 166 TRP A CA 1
ATOM 1286 C C . TRP A 1 166 ? -10.390 4.491 2.854 1.00 94.38 166 TRP A C 1
ATOM 1288 O O . TRP A 1 166 ? -11.211 4.617 3.763 1.00 94.38 166 TRP A O 1
ATOM 1298 N N . LEU A 1 167 ? -9.075 4.606 3.064 1.00 91.75 167 LEU A N 1
ATOM 1299 C CA . LEU A 1 167 ? -8.493 4.819 4.390 1.00 91.75 167 LEU A CA 1
ATOM 1300 C C . LEU A 1 167 ? -8.943 6.157 4.997 1.00 91.75 167 LEU A C 1
ATOM 1302 O O . LEU A 1 167 ? -9.288 6.211 6.180 1.00 91.75 167 LEU A O 1
ATOM 1306 N N . LEU A 1 168 ? -8.993 7.218 4.186 1.00 91.50 168 LEU A N 1
ATOM 1307 C CA . LEU A 1 168 ? -9.522 8.525 4.584 1.00 91.50 168 LEU A CA 1
ATOM 1308 C C . LEU A 1 168 ? -10.996 8.441 4.989 1.00 91.50 168 LEU A C 1
ATOM 1310 O O . LEU A 1 168 ? -11.360 8.913 6.066 1.00 91.50 168 LEU A O 1
ATOM 1314 N N . LEU A 1 169 ? -11.838 7.815 4.163 1.00 90.31 169 LEU A N 1
ATOM 1315 C CA . LEU A 1 169 ? -13.264 7.645 4.456 1.00 90.31 169 LEU A CA 1
ATOM 1316 C C . LEU A 1 169 ? -13.473 6.832 5.733 1.00 90.31 169 LEU A C 1
ATOM 1318 O O . LEU A 1 169 ? -14.237 7.242 6.606 1.00 90.31 169 LEU A O 1
ATOM 1322 N N . HIS A 1 170 ? -12.753 5.720 5.876 1.00 89.56 170 HIS A N 1
ATOM 1323 C CA . HIS A 1 170 ? -12.790 4.891 7.074 1.00 89.56 170 HIS A CA 1
ATOM 1324 C C . HIS A 1 170 ? -12.403 5.704 8.317 1.00 89.56 170 HIS A C 1
ATOM 1326 O O . HIS A 1 170 ? -13.094 5.654 9.336 1.00 89.56 170 HIS A O 1
ATOM 1332 N N . TRP A 1 171 ? -11.348 6.517 8.225 1.00 85.75 171 TRP A N 1
ATOM 1333 C CA . TRP A 1 171 ? -10.920 7.375 9.324 1.00 85.75 171 TRP A CA 1
ATOM 1334 C C . TRP A 1 171 ? -11.965 8.445 9.687 1.00 85.75 171 TRP A C 1
ATOM 1336 O O . TRP A 1 171 ? -12.292 8.574 10.868 1.00 85.75 171 TRP A O 1
ATOM 1346 N N . VAL A 1 172 ? -12.531 9.159 8.706 1.00 8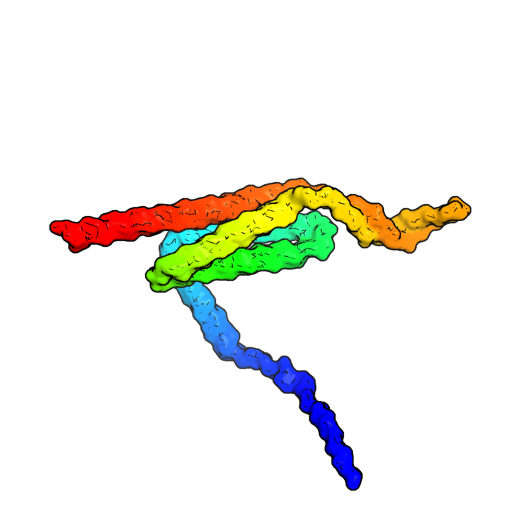4.38 172 VAL A N 1
ATOM 1347 C CA . VAL A 1 172 ? -13.533 10.225 8.924 1.00 84.38 172 VAL A CA 1
ATOM 1348 C C . VAL A 1 172 ? -14.846 9.682 9.492 1.00 84.38 172 VAL A C 1
ATOM 1350 O O . VAL A 1 172 ? -15.432 10.285 10.393 1.00 84.38 172 VAL A O 1
ATOM 1353 N N . VAL A 1 173 ? -15.325 8.542 8.989 1.00 82.31 173 VAL A N 1
ATOM 1354 C CA . VAL A 1 173 ? -16.561 7.919 9.490 1.00 82.31 173 VAL A CA 1
ATOM 1355 C C . VAL A 1 173 ? -16.393 7.520 10.957 1.00 82.31 173 VAL A C 1
ATOM 1357 O O . VAL A 1 173 ? -17.271 7.784 11.777 1.00 82.31 173 VAL A O 1
ATOM 1360 N N . LEU A 1 174 ? -15.243 6.951 11.318 1.00 72.12 174 LEU A N 1
ATOM 1361 C CA . LEU A 1 174 ? -14.972 6.511 12.685 1.00 72.12 174 LEU A CA 1
ATOM 1362 C C . LEU A 1 174 ? -14.810 7.648 13.689 1.00 72.12 174 LEU A C 1
ATOM 1364 O O . LEU A 1 174 ? -15.257 7.506 14.829 1.00 72.12 174 LEU A O 1
ATOM 1368 N N . THR A 1 175 ? -14.153 8.744 13.303 1.00 69.75 175 THR A N 1
ATOM 1369 C CA . THR A 1 175 ? -13.990 9.902 14.194 1.00 69.75 175 THR A CA 1
ATOM 1370 C C . THR A 1 175 ? -15.331 10.564 14.484 1.00 69.75 175 THR A C 1
ATOM 1372 O O . THR A 1 175 ? -15.588 10.906 15.635 1.00 69.75 175 THR A O 1
ATOM 1375 N N . ARG A 1 176 ? -16.225 10.650 13.491 1.00 67.12 176 ARG A N 1
ATOM 1376 C CA . ARG A 1 176 ? -17.575 11.201 13.687 1.00 67.12 176 ARG A CA 1
ATOM 1377 C C . ARG A 1 176 ? -18.508 10.295 14.494 1.00 67.12 176 ARG A C 1
ATOM 1379 O O . ARG A 1 176 ? -19.352 10.811 15.219 1.00 67.12 176 ARG A O 1
ATOM 1386 N N . PHE A 1 177 ? -18.378 8.972 14.380 1.00 61.47 177 PHE A N 1
ATOM 1387 C CA . PHE A 1 177 ? -19.213 8.036 15.146 1.00 61.47 177 PHE A CA 1
ATOM 1388 C C . PHE A 1 177 ? -18.879 8.008 16.642 1.00 61.47 177 PHE A C 1
ATOM 1390 O O . PHE A 1 177 ? -19.796 7.892 17.446 1.00 61.47 177 PHE A O 1
ATOM 1397 N N . HIS A 1 178 ? -17.602 8.141 17.022 1.00 59.22 178 HIS A N 1
ATOM 1398 C CA . HIS A 1 178 ? -17.221 8.170 18.442 1.00 59.22 178 HIS A CA 1
ATOM 1399 C C . HIS A 1 178 ? -17.671 9.468 19.127 1.00 59.22 178 HIS A C 1
ATOM 1401 O O . HIS A 1 178 ? -18.271 9.403 20.190 1.00 59.22 178 HIS A O 1
ATOM 1407 N N . GLN A 1 179 ? -17.508 10.625 18.471 1.00 58.31 179 GLN A N 1
ATOM 1408 C CA . GLN A 1 179 ? -17.938 11.917 19.031 1.00 58.31 179 GLN A CA 1
ATOM 1409 C C . GLN A 1 179 ? -19.435 11.949 19.375 1.00 58.31 179 GLN A C 1
ATOM 1411 O O . GLN A 1 179 ? -19.815 12.426 20.434 1.00 58.31 179 GLN A O 1
ATOM 1416 N N . ARG A 1 180 ? -20.291 11.365 18.524 1.00 57.09 180 ARG A N 1
ATOM 1417 C CA . ARG A 1 180 ? -21.741 11.326 18.775 1.00 57.09 180 ARG A CA 1
ATOM 1418 C C . ARG A 1 180 ? -22.165 10.435 19.941 1.00 57.09 180 ARG A C 1
ATOM 1420 O O . ARG A 1 180 ? -23.274 10.609 20.425 1.00 57.09 180 ARG A O 1
ATOM 1427 N N . HIS A 1 181 ? -21.357 9.452 20.331 1.00 50.94 181 HIS A N 1
ATOM 1428 C CA . HIS A 1 181 ? -21.688 8.575 21.456 1.00 50.94 181 HIS A CA 1
ATOM 1429 C C . HIS A 1 181 ? -21.213 9.150 22.789 1.00 50.94 181 HIS A C 1
ATOM 1431 O O . HIS A 1 181 ? -21.911 8.972 23.784 1.00 50.94 181 HIS A O 1
ATOM 1437 N N . ASP A 1 182 ? -20.098 9.879 22.789 1.00 53.69 182 ASP A N 1
ATOM 1438 C CA . ASP A 1 182 ? -19.612 10.583 23.976 1.00 53.69 182 ASP A CA 1
ATOM 1439 C C . ASP A 1 182 ? -20.568 11.741 24.346 1.00 53.69 182 ASP A C 1
ATOM 1441 O O . ASP A 1 182 ? -20.944 11.877 25.505 1.00 53.69 182 ASP A O 1
ATOM 1445 N N . ASP A 1 183 ? -21.107 12.467 23.356 1.00 52.09 183 ASP A N 1
ATOM 1446 C CA . ASP A 1 183 ? -22.069 13.567 23.576 1.00 52.09 183 ASP A CA 1
ATOM 1447 C C . ASP A 1 183 ? -23.451 13.117 24.114 1.00 52.09 183 ASP A C 1
ATOM 1449 O O . ASP A 1 183 ? -24.225 13.938 24.602 1.00 52.09 183 ASP A O 1
ATOM 1453 N N . VAL A 1 184 ? -23.798 11.827 24.003 1.00 53.94 184 VAL A N 1
ATOM 1454 C CA . VAL A 1 184 ? -25.088 11.268 24.467 1.00 53.94 184 VAL A CA 1
ATOM 1455 C C . VAL A 1 184 ? -24.963 10.613 25.848 1.00 53.94 184 VAL A C 1
ATOM 1457 O O . VAL A 1 184 ? -25.973 10.401 26.512 1.00 53.94 184 VAL A O 1
ATOM 1460 N N . GLY A 1 185 ? -23.745 10.292 26.297 1.00 44.81 185 GLY A N 1
ATOM 1461 C CA . GLY A 1 185 ? -23.497 9.745 27.636 1.00 44.81 185 GLY A CA 1
ATOM 1462 C C . GLY A 1 185 ? -23.496 10.794 28.752 1.00 44.81 185 GLY A C 1
ATOM 1463 O O . GLY A 1 185 ? -23.686 10.433 29.911 1.00 44.81 185 GLY A O 1
ATOM 1464 N N . ASP A 1 186 ? -23.319 12.068 28.394 1.00 49.38 186 ASP A N 1
ATOM 1465 C CA . ASP A 1 186 ? -23.189 13.198 29.323 1.00 49.38 186 ASP A CA 1
ATOM 1466 C C . ASP A 1 186 ? -24.454 14.088 29.405 1.00 49.38 186 ASP A C 1
ATOM 1468 O O . ASP A 1 186 ? -24.425 15.144 30.045 1.00 49.38 186 ASP A O 1
ATOM 1472 N N . ALA A 1 187 ? -25.562 13.676 28.774 1.00 46.31 187 ALA A N 1
ATOM 1473 C CA . ALA A 1 187 ? -26.865 14.360 28.786 1.00 46.31 187 ALA A CA 1
ATOM 1474 C C . ALA A 1 187 ? -27.926 13.556 29.553 1.00 46.31 187 ALA A C 1
ATOM 1476 O O . ALA A 1 187 ? -28.717 14.192 30.289 1.00 46.31 187 ALA A O 1
#

Radius of gyration: 25.1 Å; chains: 1; bounding box: 84×38×70 Å

Secondary structure (DSSP, 8-state):
----------GGGG-----HHHHHHHHHHHHHHHHT---HHHHHHHHHHHHHHHHHHHHHHHTT-TTHHHHHHHHHHHHHHHHHHHHHHHTT-HHHHHHHHHHHHHHHHHHHHHHT--S---EEEEEEEEPPTTSPPPEEEEEEEEPPP-GGGHHHHHHHHHHHHHHHHHHHHHHHHHHHHHHHH--

Foldseek 3Di:
DDDDDPDPPDPPVPPPPPPVVVVVVVVVVVVVLVVLPPDPLLVVLLVLLVVLLVLLLVLLVVQPNPCSVVSNVLSVVLNVLSSQLSVCVSVVPLVSNVVSLVVSLVSLVVVLCVLVPPPPFDFDFDFDFDQDPVRDGTDTDTDGDGRPDSPSSVVSSVSSVVSNVSSVVVVVVVVVVVVVVVVVVVD